Protein AF-A0A7S1D5M3-F1 (afdb_monomer_lite)

Radius of gyration: 17.92 Å; chains: 1; bounding box: 43×36×48 Å

Sequence (209 aa):
IEADASVILNVWMYVVHQLYEVTRACQRDDGSGASVAEMNAALDIAAALWIGTGQIEGDNDSGNLLYNLAEVAGERFDQDRGETETNTLFVDALNALKLGINLETCSNDVNGYIEFRTIVRTMIGHMTIPLIQILIHYLTLIPTTEISNYIELYALSVAPRVEACNPTAYGEMLTLFVRSNFDASKLPQAIGLLQSVYTCLEVKCSDIG

Organism: Cyclophora tenuis (NCBI:txid216820)

Structure (mmCIF, N/CA/C/O backbone):
data_AF-A0A7S1D5M3-F1
#
_entry.id   AF-A0A7S1D5M3-F1
#
loop_
_atom_site.group_PDB
_atom_site.id
_atom_site.type_symbol
_atom_site.label_atom_id
_atom_site.label_alt_id
_atom_site.label_comp_id
_atom_site.label_asym_id
_atom_site.label_entity_id
_atom_site.label_seq_id
_atom_site.pdbx_PDB_ins_code
_atom_site.Cartn_x
_atom_site.Cartn_y
_atom_site.Cartn_z
_atom_site.occupancy
_atom_site.B_iso_or_equiv
_atom_site.auth_seq_id
_atom_site.auth_comp_id
_atom_site.auth_asym_id
_atom_site.auth_atom_id
_atom_site.pdbx_PDB_model_num
ATOM 1 N N . ILE A 1 1 ? -5.632 -12.408 13.773 1.00 82.50 1 ILE A N 1
ATOM 2 C CA . ILE A 1 1 ? -4.682 -11.396 14.302 1.00 82.50 1 ILE A CA 1
ATOM 3 C C . ILE A 1 1 ? -3.206 -11.724 14.078 1.00 82.50 1 ILE A C 1
ATOM 5 O O . ILE A 1 1 ? -2.545 -10.902 13.467 1.00 82.50 1 ILE A O 1
ATOM 9 N N . GLU A 1 2 ? -2.646 -12.860 14.524 1.00 88.00 2 GLU A N 1
ATOM 10 C CA . GLU A 1 2 ? -1.208 -13.150 14.301 1.00 88.00 2 GLU A CA 1
ATOM 11 C C . GLU A 1 2 ? -0.867 -13.341 12.812 1.00 88.00 2 GLU A C 1
ATOM 13 O O . GLU A 1 2 ? 0.137 -12.819 12.318 1.00 88.00 2 GLU A O 1
ATOM 18 N N . ALA A 1 3 ? -1.734 -14.054 12.085 1.00 88.94 3 ALA A N 1
ATOM 19 C CA . ALA A 1 3 ? -1.626 -14.215 10.637 1.00 88.94 3 ALA A CA 1
ATOM 20 C C . ALA A 1 3 ? -1.756 -12.861 9.916 1.00 88.94 3 ALA A C 1
ATOM 22 O O . ALA A 1 3 ? -0.875 -12.496 9.142 1.00 88.94 3 ALA A O 1
ATOM 23 N N . ASP A 1 4 ? -2.779 -12.071 10.252 1.00 89.19 4 ASP A N 1
ATOM 24 C CA . ASP A 1 4 ? -3.006 -10.721 9.722 1.00 89.19 4 ASP A CA 1
ATOM 25 C C . ASP A 1 4 ? -1.796 -9.818 9.968 1.00 89.19 4 ASP A C 1
ATOM 27 O O . ASP A 1 4 ? -1.312 -9.166 9.051 1.00 89.19 4 ASP A O 1
ATOM 31 N N . ALA A 1 5 ? -1.253 -9.824 11.190 1.00 93.62 5 ALA A N 1
ATOM 32 C CA . ALA A 1 5 ? -0.071 -9.051 11.544 1.00 93.62 5 ALA A CA 1
ATOM 33 C C . ALA A 1 5 ? 1.133 -9.451 10.691 1.00 93.62 5 ALA A C 1
ATOM 35 O O . ALA A 1 5 ? 1.887 -8.590 10.242 1.00 93.62 5 ALA A O 1
ATOM 36 N N . SER A 1 6 ? 1.294 -10.745 10.411 1.00 94.75 6 SER A N 1
ATOM 37 C CA . SER A 1 6 ? 2.351 -11.220 9.521 1.00 94.75 6 SER A CA 1
ATOM 38 C C . SER A 1 6 ? 2.176 -10.689 8.099 1.00 94.75 6 SER A C 1
ATOM 40 O O . SER A 1 6 ? 3.153 -10.258 7.488 1.00 94.75 6 SER A O 1
ATOM 42 N N . VAL A 1 7 ? 0.944 -10.648 7.591 1.00 95.38 7 VAL A N 1
ATOM 43 C CA . VAL A 1 7 ? 0.636 -10.105 6.263 1.00 95.38 7 VAL A CA 1
ATOM 44 C C . VAL A 1 7 ? 0.862 -8.589 6.220 1.00 95.38 7 VAL A C 1
ATOM 46 O O . VAL A 1 7 ? 1.643 -8.108 5.400 1.00 95.38 7 VAL A O 1
ATOM 49 N N . ILE A 1 8 ? 0.255 -7.820 7.123 1.00 95.31 8 ILE A N 1
ATOM 50 C CA . ILE A 1 8 ? 0.258 -6.353 7.021 1.00 95.31 8 ILE A CA 1
ATOM 51 C C . ILE A 1 8 ? 1.539 -5.697 7.539 1.00 95.31 8 ILE A C 1
ATOM 53 O O . ILE A 1 8 ? 1.874 -4.602 7.099 1.00 95.31 8 ILE A O 1
ATOM 57 N N . LEU A 1 9 ? 2.258 -6.332 8.472 1.00 94.94 9 LEU A N 1
ATOM 58 C CA . LEU A 1 9 ? 3.520 -5.792 8.978 1.00 94.94 9 LEU A CA 1
ATOM 59 C C . LEU A 1 9 ? 4.709 -6.382 8.227 1.00 94.94 9 LEU A C 1
ATOM 61 O O . LEU A 1 9 ? 5.614 -5.637 7.901 1.00 94.94 9 LEU A O 1
ATOM 65 N N . ASN A 1 10 ? 4.735 -7.674 7.887 1.00 95.62 10 ASN A N 1
ATOM 66 C CA . ASN A 1 10 ? 5.921 -8.252 7.237 1.00 95.62 10 ASN A CA 1
ATOM 67 C C . ASN A 1 10 ? 5.778 -8.338 5.717 1.00 95.62 10 ASN A C 1
ATOM 69 O O . ASN A 1 10 ? 6.637 -7.826 4.999 1.00 95.62 10 ASN A O 1
ATOM 73 N N . VAL A 1 11 ? 4.706 -8.963 5.215 1.00 97.50 11 VAL A N 1
ATOM 74 C CA . VAL A 1 11 ? 4.530 -9.174 3.766 1.00 97.50 11 VAL A CA 1
ATOM 75 C C . VAL A 1 11 ? 4.366 -7.839 3.044 1.00 97.50 11 VAL A C 1
ATOM 77 O O . VAL A 1 11 ? 5.080 -7.596 2.075 1.00 97.50 11 VAL A O 1
ATOM 80 N N . TRP A 1 12 ? 3.524 -6.938 3.556 1.00 97.56 12 TRP A N 1
ATOM 81 C CA . TRP A 1 12 ? 3.347 -5.592 3.001 1.00 97.56 12 TRP A CA 1
ATOM 82 C C . TRP A 1 12 ? 4.677 -4.836 2.901 1.00 97.56 12 TRP A C 1
ATOM 84 O O . TRP A 1 12 ? 5.044 -4.365 1.824 1.00 97.56 12 TRP A O 1
ATOM 94 N N . MET A 1 13 ? 5.453 -4.786 3.994 1.00 96.38 13 MET A N 1
ATOM 95 C CA . MET A 1 13 ? 6.757 -4.114 4.003 1.00 96.38 13 MET A CA 1
ATOM 96 C C . MET A 1 13 ? 7.743 -4.757 3.023 1.00 96.38 13 MET A C 1
ATOM 98 O O . MET A 1 13 ? 8.526 -4.053 2.383 1.00 96.38 13 MET A O 1
ATOM 102 N N . TYR A 1 14 ? 7.707 -6.083 2.882 1.00 98.00 14 TYR A N 1
ATOM 103 C CA . TYR A 1 14 ? 8.597 -6.789 1.970 1.00 98.00 14 TYR A CA 1
ATOM 104 C C . TYR A 1 14 ? 8.216 -6.570 0.500 1.00 98.00 14 TYR A C 1
ATOM 106 O O . TYR A 1 14 ? 9.109 -6.365 -0.318 1.00 98.00 14 TYR A O 1
ATOM 114 N N . VAL A 1 15 ? 6.923 -6.489 0.167 1.00 98.38 15 VAL A N 1
ATOM 115 C CA . VAL A 1 15 ? 6.467 -6.064 -1.169 1.00 98.38 15 VAL A CA 1
ATOM 116 C C . VAL A 1 15 ? 6.984 -4.663 -1.483 1.00 98.38 15 VAL A C 1
ATOM 118 O O . VAL A 1 15 ? 7.609 -4.465 -2.521 1.00 98.38 15 VAL A O 1
ATOM 121 N N . VAL A 1 16 ? 6.825 -3.705 -0.563 1.00 97.75 16 VAL A N 1
ATOM 122 C CA . VAL A 1 16 ? 7.353 -2.342 -0.742 1.00 97.75 16 VAL A CA 1
ATOM 123 C C . VAL A 1 16 ? 8.868 -2.346 -0.958 1.00 97.75 16 VAL A C 1
ATOM 125 O O . VAL A 1 16 ? 9.369 -1.651 -1.842 1.00 97.75 16 VAL A O 1
ATOM 128 N N . HIS A 1 17 ? 9.610 -3.147 -0.192 1.00 98.06 17 HIS A N 1
ATOM 129 C CA . HIS A 1 17 ? 11.050 -3.304 -0.381 1.00 98.06 17 HIS A CA 1
ATOM 130 C C . HIS A 1 17 ? 11.402 -3.798 -1.793 1.00 98.06 17 HIS A C 1
ATOM 132 O O . HIS A 1 17 ? 12.281 -3.209 -2.427 1.00 98.06 17 HIS A O 1
ATOM 138 N N . GLN A 1 18 ? 10.700 -4.816 -2.302 1.00 98.62 18 GLN A N 1
ATOM 139 C CA . GLN A 1 18 ? 10.914 -5.340 -3.654 1.00 98.62 18 GLN A CA 1
ATOM 140 C C . GLN A 1 18 ? 10.567 -4.311 -4.734 1.00 98.62 18 GLN A C 1
ATOM 142 O O . GLN A 1 18 ? 11.354 -4.107 -5.655 1.00 98.62 18 GLN A O 1
ATOM 147 N N . LEU A 1 19 ? 9.467 -3.567 -4.587 1.00 98.38 19 LEU A N 1
ATOM 148 C CA . LEU A 1 19 ? 9.137 -2.472 -5.508 1.00 98.38 19 LEU A CA 1
ATOM 149 C C . LEU A 1 19 ? 10.249 -1.405 -5.541 1.00 98.38 19 LEU A C 1
ATOM 151 O O . LEU A 1 19 ? 10.608 -0.904 -6.607 1.00 98.38 19 LEU A O 1
ATOM 155 N N . TYR A 1 20 ? 10.876 -1.098 -4.401 1.00 98.06 20 TYR A N 1
ATOM 156 C CA . TYR A 1 20 ? 12.049 -0.221 -4.381 1.00 98.06 20 TYR A CA 1
ATOM 157 C C . TYR A 1 20 ? 13.304 -0.855 -4.998 1.00 98.06 20 TYR A C 1
ATOM 159 O O . TYR A 1 20 ? 14.110 -0.125 -5.576 1.00 98.06 20 TYR A O 1
ATOM 167 N N . GLU A 1 21 ? 13.510 -2.173 -4.903 1.00 98.19 21 GLU A N 1
ATOM 168 C CA . GLU A 1 21 ? 14.581 -2.859 -5.649 1.00 98.19 21 GLU A CA 1
ATOM 169 C C . GLU A 1 21 ? 14.405 -2.691 -7.165 1.00 98.19 21 GLU A C 1
ATOM 171 O O . GLU A 1 21 ? 15.384 -2.361 -7.833 1.00 98.19 21 GLU A O 1
ATOM 176 N N . VAL A 1 22 ? 13.174 -2.757 -7.694 1.00 97.75 22 VAL A N 1
ATOM 177 C CA . VAL A 1 22 ? 12.899 -2.462 -9.116 1.00 97.75 22 VAL A CA 1
ATOM 178 C C . VAL A 1 22 ? 13.401 -1.060 -9.483 1.00 97.75 22 VAL A C 1
ATOM 180 O O . VAL A 1 22 ? 14.153 -0.891 -10.443 1.00 97.75 22 VAL A O 1
ATOM 183 N N . THR A 1 23 ? 13.061 -0.040 -8.688 1.00 96.62 23 THR A N 1
ATOM 184 C CA . THR A 1 23 ? 13.511 1.339 -8.964 1.00 96.62 23 THR A CA 1
ATOM 185 C C . THR A 1 23 ? 15.027 1.503 -8.846 1.00 96.62 23 THR A C 1
ATOM 187 O O . THR A 1 23 ? 15.631 2.221 -9.638 1.00 96.62 23 THR A O 1
ATOM 190 N N . ARG A 1 24 ? 15.672 0.826 -7.887 1.00 95.88 24 ARG A N 1
ATOM 191 C CA . ARG A 1 24 ? 17.129 0.894 -7.698 1.00 95.88 24 ARG A CA 1
ATOM 192 C C . ARG A 1 24 ? 17.879 0.215 -8.833 1.00 95.88 24 ARG A C 1
ATOM 194 O O . ARG A 1 24 ? 18.896 0.747 -9.269 1.00 95.88 24 ARG A O 1
ATOM 201 N N . ALA A 1 25 ? 17.381 -0.919 -9.315 1.00 96.12 25 ALA A N 1
ATOM 202 C CA . ALA A 1 25 ? 17.928 -1.585 -10.487 1.00 96.12 25 ALA A CA 1
ATOM 203 C C . ALA A 1 25 ? 17.771 -0.699 -11.734 1.00 96.12 25 ALA A C 1
ATOM 205 O O . ALA A 1 25 ? 18.759 -0.454 -12.418 1.00 96.12 25 ALA A O 1
ATOM 206 N N . CYS A 1 26 ? 16.591 -0.103 -11.942 1.00 95.38 26 CYS A N 1
ATOM 207 C CA . CYS A 1 26 ? 16.351 0.866 -13.017 1.00 95.38 26 CYS A CA 1
ATOM 208 C C . CYS A 1 26 ? 17.319 2.062 -12.966 1.00 95.38 26 CYS A C 1
ATOM 210 O O . CYS A 1 26 ? 17.876 2.458 -13.981 1.00 95.38 26 CYS A O 1
ATOM 212 N N . GLN A 1 27 ? 17.583 2.620 -11.778 1.00 94.19 27 GLN A N 1
ATOM 213 C CA . GLN A 1 27 ? 18.499 3.757 -11.617 1.00 94.19 27 GLN A CA 1
ATOM 214 C C . GLN A 1 27 ? 19.945 3.440 -12.025 1.00 94.19 27 GLN A C 1
ATOM 216 O O . GLN A 1 27 ? 20.690 4.335 -12.425 1.00 94.19 27 GLN A O 1
ATOM 221 N N . ARG A 1 28 ? 20.365 2.187 -11.836 1.00 93.06 28 ARG A N 1
ATOM 222 C CA . ARG A 1 28 ? 21.724 1.717 -12.127 1.00 93.06 28 ARG A CA 1
ATOM 223 C C . ARG A 1 28 ? 21.842 1.079 -13.506 1.00 93.06 28 ARG A C 1
ATOM 225 O O . ARG A 1 28 ? 22.921 0.598 -13.832 1.00 93.06 28 ARG A O 1
ATOM 232 N N . ASP A 1 29 ? 20.752 1.005 -14.261 1.00 89.56 29 ASP A N 1
ATOM 233 C CA . ASP A 1 29 ? 20.754 0.373 -15.569 1.00 89.56 29 ASP A CA 1
ATOM 234 C C . ASP A 1 29 ? 21.641 1.150 -16.542 1.00 89.56 29 ASP A C 1
ATOM 236 O O . ASP A 1 29 ? 21.472 2.347 -16.765 1.00 89.56 29 ASP A O 1
ATOM 240 N N . ASP A 1 30 ? 22.628 0.450 -17.086 1.00 82.88 30 ASP A N 1
ATOM 241 C CA . ASP A 1 30 ? 23.611 0.964 -18.035 1.00 82.88 30 ASP A CA 1
ATOM 242 C C . ASP A 1 30 ? 23.400 0.388 -19.446 1.00 82.88 30 ASP A C 1
ATOM 244 O O . ASP A 1 30 ? 24.232 0.594 -20.332 1.00 82.88 30 ASP A O 1
ATOM 248 N N . GLY A 1 31 ? 22.298 -0.345 -19.660 1.00 79.12 31 GLY A N 1
ATOM 249 C CA . GLY A 1 31 ? 21.992 -1.023 -20.919 1.00 79.12 31 GLY A CA 1
ATOM 250 C C . GLY A 1 31 ? 22.735 -2.350 -21.112 1.00 79.12 31 GLY A C 1
ATOM 251 O O . GLY A 1 31 ? 22.650 -2.949 -22.182 1.00 79.12 31 GLY A O 1
ATOM 252 N N . SER A 1 32 ? 23.458 -2.852 -20.100 1.00 76.69 32 SER A N 1
ATOM 253 C CA . SER A 1 32 ? 24.117 -4.169 -20.148 1.00 76.69 32 SER A CA 1
ATOM 254 C C . SER A 1 32 ? 23.157 -5.357 -19.991 1.00 76.69 32 SER A C 1
ATOM 256 O O . SER A 1 32 ? 23.562 -6.506 -20.178 1.00 76.69 32 SER A O 1
ATOM 258 N N . GLY A 1 33 ? 21.897 -5.102 -19.621 1.00 77.38 33 GLY A N 1
ATOM 259 C CA . GLY A 1 33 ? 20.862 -6.116 -19.398 1.00 77.38 33 GLY A CA 1
ATOM 260 C C . GLY A 1 33 ? 20.901 -6.795 -18.021 1.00 77.38 33 GLY A C 1
ATOM 261 O O . GLY A 1 33 ? 19.953 -7.496 -17.668 1.00 77.38 33 GLY A O 1
ATOM 262 N N . ALA A 1 34 ? 21.936 -6.576 -17.199 1.00 75.88 34 ALA A N 1
ATOM 263 C CA . ALA A 1 34 ? 21.995 -7.128 -15.839 1.00 75.88 34 ALA A CA 1
ATOM 264 C C . ALA A 1 34 ? 20.878 -6.562 -14.941 1.00 75.88 34 ALA A C 1
ATOM 266 O O . ALA A 1 34 ? 20.178 -7.317 -14.263 1.00 75.88 34 ALA A O 1
ATOM 267 N N . SER A 1 35 ? 20.641 -5.250 -15.014 1.00 90.44 35 SER A N 1
ATOM 268 C CA . SER A 1 35 ? 19.571 -4.581 -14.268 1.00 90.44 35 SER A CA 1
ATOM 269 C C . SER A 1 35 ? 18.174 -5.040 -14.692 1.00 90.44 35 SER A C 1
ATOM 271 O O . SER A 1 35 ? 17.269 -5.073 -13.864 1.00 90.44 35 SER A O 1
ATOM 273 N N . VAL A 1 36 ? 17.985 -5.469 -15.946 1.00 93.12 36 VAL A N 1
ATOM 274 C CA . VAL A 1 36 ? 16.705 -6.019 -16.433 1.00 93.12 36 VAL A CA 1
ATOM 275 C C . VAL A 1 36 ? 16.344 -7.313 -15.703 1.00 93.12 36 VAL A C 1
ATOM 277 O O . VAL A 1 36 ? 15.189 -7.503 -15.317 1.00 93.12 36 VAL A O 1
ATOM 280 N N . ALA A 1 37 ? 17.315 -8.198 -15.471 1.00 94.31 37 ALA A N 1
ATOM 281 C CA . ALA A 1 37 ? 17.083 -9.424 -14.710 1.00 94.31 37 ALA A CA 1
ATOM 282 C C . ALA A 1 37 ? 16.762 -9.126 -13.233 1.00 94.31 37 ALA A C 1
ATOM 284 O O . ALA A 1 37 ? 15.840 -9.728 -12.683 1.00 94.31 37 ALA A O 1
ATOM 285 N N . GLU A 1 38 ? 17.468 -8.171 -12.614 1.00 95.88 38 GLU A N 1
ATOM 286 C CA . GLU A 1 38 ? 17.194 -7.718 -11.239 1.00 95.88 38 GLU A CA 1
ATOM 287 C C . GLU A 1 38 ? 15.784 -7.120 -11.104 1.00 95.88 38 GLU A C 1
ATOM 289 O O . GLU A 1 38 ? 15.046 -7.486 -10.188 1.00 95.88 38 GLU A O 1
ATOM 294 N N . MET A 1 39 ? 15.384 -6.250 -12.041 1.00 97.06 39 MET A N 1
ATOM 295 C CA . MET A 1 39 ? 14.050 -5.644 -12.068 1.00 97.06 39 MET A CA 1
ATOM 296 C C . MET A 1 39 ? 12.947 -6.696 -12.198 1.00 97.06 39 MET A C 1
ATOM 298 O O . MET A 1 39 ? 11.995 -6.664 -11.422 1.00 97.06 39 MET A O 1
ATOM 302 N N . ASN A 1 40 ? 13.079 -7.642 -13.136 1.00 97.19 40 ASN A N 1
ATOM 303 C CA . ASN A 1 40 ? 12.090 -8.710 -13.310 1.00 97.19 40 ASN A CA 1
ATOM 304 C C . ASN A 1 40 ? 11.981 -9.590 -12.061 1.00 97.19 40 ASN A C 1
ATOM 306 O O . ASN A 1 40 ? 10.875 -9.854 -11.602 1.00 97.19 40 ASN A O 1
ATOM 310 N N . ALA A 1 41 ? 13.110 -9.991 -11.469 1.00 97.88 41 ALA A N 1
ATOM 311 C CA . ALA A 1 41 ? 13.103 -10.816 -10.265 1.00 97.88 41 ALA A CA 1
ATOM 312 C C . ALA A 1 41 ? 12.406 -10.113 -9.089 1.00 97.88 41 ALA A C 1
ATOM 314 O O . ALA A 1 41 ? 11.564 -10.714 -8.424 1.00 97.88 41 ALA A O 1
ATOM 315 N N . ALA A 1 42 ? 12.718 -8.838 -8.845 1.00 98.44 42 ALA A N 1
ATOM 316 C CA . ALA A 1 42 ? 12.078 -8.068 -7.783 1.00 98.44 42 ALA A CA 1
ATOM 317 C C . ALA A 1 42 ? 10.573 -7.865 -8.043 1.00 98.44 42 ALA A C 1
ATOM 319 O O . ALA A 1 42 ? 9.761 -8.018 -7.127 1.00 98.44 42 ALA A O 1
ATOM 320 N N . LEU A 1 43 ? 10.186 -7.579 -9.291 1.00 98.38 43 LEU A N 1
ATOM 321 C CA . LEU A 1 43 ? 8.786 -7.408 -9.683 1.00 98.38 43 LEU A CA 1
ATOM 322 C C . LEU A 1 43 ? 7.981 -8.707 -9.521 1.00 98.38 43 LEU A C 1
ATOM 324 O O . LEU A 1 43 ? 6.876 -8.676 -8.980 1.00 98.38 43 LEU A O 1
ATOM 328 N N . ASP A 1 44 ? 8.549 -9.847 -9.918 1.00 98.31 44 ASP A N 1
ATOM 329 C CA . ASP A 1 44 ? 7.921 -11.163 -9.771 1.00 98.31 44 ASP A CA 1
ATOM 330 C C . ASP A 1 44 ? 7.735 -11.538 -8.293 1.00 98.31 44 ASP A C 1
ATOM 332 O O . ASP A 1 44 ? 6.679 -12.048 -7.912 1.00 98.31 44 ASP A O 1
ATOM 336 N N . ILE A 1 45 ? 8.718 -11.243 -7.430 1.00 98.38 45 ILE A N 1
ATOM 337 C CA . ILE A 1 45 ? 8.586 -11.459 -5.980 1.00 98.38 45 ILE A CA 1
ATOM 338 C C . ILE A 1 45 ? 7.475 -10.566 -5.410 1.00 98.38 45 ILE A C 1
ATOM 340 O O . ILE A 1 45 ? 6.647 -11.050 -4.636 1.00 98.38 45 ILE A O 1
ATOM 344 N N . ALA A 1 46 ? 7.422 -9.287 -5.797 1.00 98.38 46 ALA A N 1
ATOM 345 C CA . ALA A 1 46 ? 6.365 -8.373 -5.365 1.00 98.38 46 ALA A CA 1
ATOM 346 C C . ALA A 1 46 ? 4.971 -8.879 -5.779 1.00 98.38 46 ALA A C 1
ATOM 348 O O . ALA A 1 46 ? 4.065 -8.920 -4.946 1.00 98.38 46 ALA A O 1
ATOM 349 N N . ALA A 1 47 ? 4.814 -9.331 -7.027 1.00 98.06 47 ALA A N 1
ATOM 350 C CA . ALA A 1 47 ? 3.565 -9.897 -7.530 1.00 98.06 47 ALA A CA 1
ATOM 351 C C . ALA A 1 47 ? 3.164 -11.179 -6.782 1.00 98.06 47 ALA A C 1
ATOM 353 O O . ALA A 1 47 ? 2.018 -11.315 -6.352 1.00 98.06 47 ALA A O 1
ATOM 354 N N . ALA A 1 48 ? 4.109 -12.099 -6.565 1.00 97.50 48 ALA A N 1
ATOM 355 C CA . ALA A 1 48 ? 3.854 -13.356 -5.864 1.00 97.50 48 ALA A CA 1
ATOM 356 C C . ALA A 1 48 ? 3.398 -13.141 -4.411 1.00 97.50 48 ALA A C 1
ATOM 358 O O . ALA A 1 48 ? 2.518 -13.851 -3.927 1.00 97.50 48 ALA A O 1
ATOM 359 N N . LEU A 1 49 ? 3.980 -12.158 -3.719 1.00 97.69 49 LEU A N 1
ATOM 360 C CA . LEU A 1 49 ? 3.621 -11.801 -2.344 1.00 97.69 49 LEU A CA 1
ATOM 361 C C . LEU A 1 49 ? 2.321 -11.001 -2.247 1.00 97.69 49 LEU A C 1
ATOM 363 O O . LEU A 1 49 ? 1.649 -11.069 -1.220 1.00 97.69 49 LEU A O 1
ATOM 367 N N . TRP A 1 50 ? 1.971 -10.236 -3.282 1.00 97.44 50 TRP A N 1
ATOM 368 C CA . TRP A 1 50 ? 0.681 -9.561 -3.337 1.00 97.44 50 TRP A CA 1
ATOM 369 C C . TRP A 1 50 ? -0.451 -10.573 -3.526 1.00 97.44 50 TRP A C 1
ATOM 371 O O . TRP A 1 50 ? -1.335 -10.669 -2.679 1.00 97.44 50 TRP A O 1
ATOM 381 N N . ILE A 1 51 ? -0.376 -11.373 -4.594 1.00 95.94 51 ILE A N 1
ATOM 382 C CA . ILE A 1 51 ? -1.430 -12.316 -4.995 1.00 95.94 51 ILE A CA 1
ATOM 383 C C . ILE A 1 51 ? -1.515 -13.486 -4.008 1.00 95.94 51 ILE A C 1
ATOM 385 O O . ILE A 1 51 ? -2.577 -13.805 -3.481 1.00 95.94 51 ILE A O 1
ATOM 389 N N . GLY A 1 52 ? -0.378 -14.116 -3.713 1.00 93.94 52 GLY A N 1
ATOM 390 C CA . GLY A 1 52 ? -0.318 -15.284 -2.845 1.00 93.94 52 GLY A CA 1
ATOM 391 C C . GLY A 1 52 ? -0.857 -16.572 -3.461 1.00 93.94 52 GLY A C 1
ATOM 392 O O . GLY A 1 52 ? -1.260 -16.652 -4.618 1.00 93.94 52 GLY A O 1
ATOM 393 N N . THR A 1 53 ? -0.796 -17.644 -2.670 1.00 91.75 53 THR A N 1
ATOM 394 C CA . THR A 1 53 ? -1.241 -18.977 -3.097 1.00 91.75 53 THR A CA 1
ATOM 395 C C . THR A 1 53 ? -2.723 -19.178 -2.801 1.00 91.75 53 THR A C 1
ATOM 397 O O . THR A 1 53 ? -3.188 -18.846 -1.710 1.00 91.75 53 THR A O 1
ATOM 400 N N . GLY A 1 54 ? -3.434 -19.792 -3.751 1.00 91.44 54 GLY A N 1
ATOM 401 C CA . GLY A 1 54 ? -4.847 -20.152 -3.600 1.00 91.44 54 GLY A CA 1
ATOM 402 C C . GLY A 1 54 ? -5.820 -18.993 -3.808 1.00 91.44 54 GLY A C 1
ATOM 403 O O . GLY A 1 54 ? -7.001 -19.169 -3.540 1.00 91.44 54 GLY A O 1
ATOM 404 N N . GLN A 1 55 ? -5.336 -17.837 -4.272 1.00 94.38 55 GLN A N 1
ATOM 405 C CA . GLN A 1 55 ? -6.189 -16.710 -4.631 1.00 94.38 55 GLN A CA 1
ATOM 406 C C . GLN A 1 55 ? -7.056 -17.054 -5.846 1.00 94.38 55 GLN A C 1
ATOM 408 O O . GLN A 1 55 ? -6.557 -17.603 -6.833 1.00 94.38 55 GLN A O 1
ATOM 413 N N . ILE A 1 56 ? -8.335 -16.692 -5.773 1.00 94.06 56 ILE A N 1
ATOM 414 C CA . ILE A 1 56 ? -9.254 -16.647 -6.913 1.00 94.06 56 ILE A CA 1
ATOM 415 C C . ILE A 1 56 ? -9.555 -15.170 -7.191 1.00 94.06 56 ILE A C 1
ATOM 417 O O . ILE A 1 56 ? -9.725 -14.388 -6.260 1.00 94.06 56 ILE A O 1
ATOM 421 N N . GLU A 1 57 ? -9.542 -14.773 -8.461 1.00 92.50 57 GLU A N 1
ATOM 422 C CA . GLU A 1 57 ? -9.788 -13.385 -8.873 1.00 92.50 57 GLU A CA 1
ATOM 423 C C . GLU A 1 57 ? -11.163 -12.907 -8.387 1.00 92.50 57 GLU A C 1
ATOM 425 O O . GLU A 1 57 ? -12.167 -13.579 -8.632 1.00 92.50 57 GLU A O 1
ATOM 430 N N . GLY A 1 58 ? -11.185 -11.768 -7.688 1.00 90.38 58 GLY A N 1
ATOM 431 C CA . GLY A 1 58 ? -12.405 -11.176 -7.131 1.00 90.38 58 GLY A CA 1
ATOM 432 C C . GLY A 1 58 ? -13.073 -11.951 -5.990 1.00 90.38 58 GLY A C 1
ATOM 433 O O . GLY A 1 58 ? -14.240 -11.722 -5.687 1.00 90.38 58 GLY A O 1
ATOM 434 N N . ASP A 1 59 ? -12.373 -12.916 -5.390 1.00 92.38 59 ASP A N 1
ATOM 435 C CA . ASP A 1 59 ? -12.896 -13.716 -4.283 1.00 92.38 59 ASP A CA 1
ATOM 436 C C . ASP A 1 59 ? -12.274 -13.273 -2.948 1.00 92.38 59 ASP A C 1
ATOM 438 O O . ASP A 1 59 ? -11.050 -13.296 -2.761 1.00 92.38 59 ASP A O 1
ATOM 442 N N . ASN A 1 60 ? -13.134 -12.886 -2.007 1.00 91.12 60 ASN A N 1
ATOM 443 C CA . ASN A 1 60 ? -12.781 -12.454 -0.652 1.00 91.12 60 ASN A CA 1
ATOM 444 C C . ASN A 1 60 ? -12.681 -13.612 0.361 1.00 91.12 60 ASN A C 1
ATOM 446 O O . ASN A 1 60 ? -12.180 -13.403 1.466 1.00 91.12 60 ASN A O 1
ATOM 450 N N . ASP A 1 61 ? -13.068 -14.833 -0.013 1.00 92.44 61 ASP A N 1
ATOM 451 C CA . ASP A 1 61 ? -12.992 -16.029 0.838 1.00 92.44 61 ASP A CA 1
ATOM 452 C C . ASP A 1 61 ? -11.739 -16.888 0.560 1.00 92.44 61 ASP A C 1
ATOM 454 O O . ASP A 1 61 ? -11.360 -17.749 1.362 1.00 92.44 61 ASP A O 1
ATOM 458 N N . SER A 1 62 ? -11.079 -16.659 -0.576 1.00 92.00 62 SER A N 1
ATOM 459 C CA . SER A 1 62 ? -9.948 -17.439 -1.078 1.00 92.00 62 SER A CA 1
ATOM 460 C C . SER A 1 62 ? -8.668 -16.616 -1.126 1.00 92.00 62 SER A C 1
ATOM 462 O O . SER A 1 62 ? -8.666 -15.441 -1.478 1.00 92.00 62 SER A O 1
ATOM 464 N N . GLY A 1 63 ? -7.543 -17.275 -0.846 1.00 92.38 63 GLY A N 1
ATOM 465 C CA . GLY A 1 63 ? -6.233 -16.633 -0.746 1.00 92.38 63 GLY A CA 1
ATOM 466 C C . GLY A 1 63 ? -5.858 -16.288 0.693 1.00 92.38 63 GLY A C 1
ATOM 467 O O . GLY A 1 63 ? -6.626 -16.488 1.626 1.00 92.38 63 GLY A O 1
ATOM 468 N N . ASN A 1 64 ? -4.607 -15.868 0.894 1.00 90.56 64 ASN A N 1
ATOM 469 C CA . ASN A 1 64 ? -4.048 -15.675 2.242 1.00 90.56 64 ASN A CA 1
ATOM 470 C C . ASN A 1 64 ? -3.154 -14.432 2.377 1.00 90.56 64 ASN A C 1
ATOM 472 O O . ASN A 1 64 ? -2.638 -14.178 3.464 1.00 90.56 64 ASN A O 1
ATOM 476 N N . LEU A 1 65 ? -2.890 -13.713 1.280 1.00 95.56 65 LEU A N 1
ATOM 477 C CA . LEU A 1 65 ? -1.975 -12.568 1.262 1.00 95.56 65 LEU A CA 1
ATOM 478 C C . LEU A 1 65 ? -2.734 -11.262 0.972 1.00 95.56 65 LEU A C 1
ATOM 480 O O . LEU A 1 65 ? -3.922 -11.143 1.261 1.00 95.56 65 LEU A O 1
ATOM 484 N N . LEU A 1 66 ? -2.026 -10.252 0.466 1.00 97.25 66 LEU A N 1
ATOM 485 C CA . LEU A 1 66 ? -2.513 -8.876 0.377 1.00 97.25 66 LEU A CA 1
ATOM 486 C C . LEU A 1 66 ? -3.663 -8.701 -0.620 1.00 97.25 66 LEU A C 1
ATOM 488 O O . LEU A 1 66 ? -4.497 -7.829 -0.407 1.00 97.25 66 LEU A O 1
ATOM 492 N N . TYR A 1 67 ? -3.735 -9.537 -1.657 1.00 97.38 67 TYR A N 1
ATOM 493 C CA . TYR A 1 67 ? -4.845 -9.522 -2.602 1.00 97.38 67 TYR A CA 1
ATOM 494 C C . TYR A 1 67 ? -6.164 -9.851 -1.897 1.00 97.38 67 TYR A C 1
ATOM 496 O O . TYR A 1 67 ? -7.088 -9.046 -1.945 1.00 97.38 67 TYR A O 1
ATOM 504 N N . ASN A 1 68 ? -6.243 -10.982 -1.184 1.00 96.50 68 ASN A N 1
ATOM 505 C CA . ASN A 1 68 ? -7.433 -11.338 -0.404 1.00 96.50 68 ASN A CA 1
ATOM 506 C C . ASN A 1 68 ? -7.754 -10.271 0.656 1.00 96.50 68 ASN A C 1
ATOM 508 O O . ASN A 1 68 ? -8.910 -9.907 0.836 1.00 96.50 68 ASN A O 1
ATOM 512 N N . LEU A 1 69 ? -6.731 -9.709 1.312 1.00 96.44 69 LEU A N 1
ATOM 513 C CA . LEU A 1 69 ? -6.923 -8.604 2.253 1.00 96.44 69 LEU A CA 1
ATOM 514 C C . LEU A 1 69 ? -7.609 -7.398 1.594 1.00 96.44 69 LEU A C 1
ATOM 516 O O . LEU A 1 69 ? -8.460 -6.770 2.220 1.00 96.44 69 LEU A O 1
ATOM 520 N N . ALA A 1 70 ? -7.234 -7.068 0.356 1.00 97.25 70 ALA A N 1
ATOM 521 C CA . ALA A 1 70 ? -7.866 -6.001 -0.406 1.00 97.25 70 ALA A CA 1
ATOM 522 C C . ALA A 1 70 ? -9.310 -6.347 -0.791 1.00 97.25 70 ALA A C 1
ATOM 524 O O . ALA A 1 70 ? -10.169 -5.492 -0.611 1.00 97.25 70 ALA A O 1
ATOM 525 N N . GLU A 1 71 ? -9.598 -7.592 -1.187 1.00 97.12 71 GLU A N 1
ATOM 526 C CA . GLU A 1 71 ? -10.970 -8.068 -1.441 1.00 97.12 71 GLU A CA 1
ATOM 527 C C . GLU A 1 71 ? -11.860 -7.943 -0.193 1.00 97.12 71 GLU A C 1
ATOM 529 O O . GLU A 1 71 ? -12.923 -7.324 -0.235 1.00 97.12 71 GLU A O 1
ATOM 534 N N . VAL A 1 72 ? -11.375 -8.413 0.961 1.00 96.06 72 VAL A N 1
ATOM 535 C CA . VAL A 1 72 ? -12.068 -8.277 2.255 1.00 96.06 72 VAL A CA 1
ATOM 536 C C . VAL A 1 72 ? -12.260 -6.808 2.644 1.00 96.06 72 VAL A C 1
ATOM 538 O O . VAL A 1 72 ? -13.277 -6.443 3.238 1.00 96.06 72 VAL A O 1
ATOM 541 N N . ALA A 1 73 ? -11.280 -5.947 2.362 1.00 96.88 73 ALA A N 1
ATOM 542 C CA . ALA A 1 73 ? -11.400 -4.519 2.625 1.00 96.88 73 ALA A CA 1
ATOM 543 C C . ALA A 1 73 ? -12.460 -3.871 1.726 1.00 96.88 73 ALA A C 1
ATOM 545 O O . ALA A 1 73 ? -13.283 -3.110 2.229 1.00 96.88 73 ALA A O 1
ATOM 546 N N . GLY A 1 74 ? -12.475 -4.203 0.435 1.00 96.25 74 GLY A N 1
ATOM 547 C CA . GLY A 1 74 ? -13.426 -3.655 -0.524 1.00 96.25 74 GLY A CA 1
ATOM 548 C C . GLY A 1 74 ? -14.865 -4.076 -0.249 1.00 96.25 74 GLY A C 1
ATOM 549 O O . GLY A 1 74 ? -15.739 -3.214 -0.280 1.00 96.25 74 GLY A O 1
ATOM 550 N N . GLU A 1 75 ? -15.117 -5.335 0.120 1.00 95.50 75 GLU A N 1
ATOM 551 C CA . GLU A 1 75 ? -16.458 -5.803 0.517 1.00 95.50 75 GLU A CA 1
ATOM 552 C C . GLU A 1 75 ? -17.025 -4.954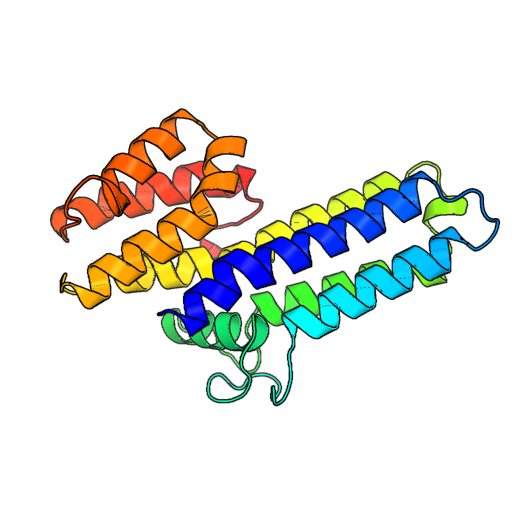 1.663 1.00 95.50 75 GLU A C 1
ATOM 554 O O . GLU A 1 75 ? -18.173 -4.517 1.637 1.00 95.50 75 GLU A O 1
ATOM 559 N N . ARG A 1 76 ? -16.196 -4.625 2.662 1.00 95.44 76 ARG A N 1
ATOM 560 C CA . ARG A 1 76 ? -16.618 -3.809 3.815 1.00 95.44 76 ARG A CA 1
ATOM 561 C C . ARG A 1 76 ? -17.020 -2.378 3.446 1.00 95.44 76 ARG A C 1
ATOM 563 O O . ARG A 1 76 ? -17.637 -1.710 4.277 1.00 95.44 76 ARG A O 1
ATOM 570 N N . PHE A 1 77 ? -16.645 -1.910 2.257 1.00 95.19 77 PHE A N 1
ATOM 571 C CA . PHE A 1 77 ? -16.930 -0.573 1.731 1.00 95.19 77 PHE A CA 1
ATOM 572 C C . PHE A 1 77 ? -17.789 -0.619 0.452 1.00 95.19 77 PHE A C 1
ATOM 574 O O . PHE A 1 77 ? -17.899 0.394 -0.236 1.00 95.19 77 PHE A O 1
ATOM 581 N N . ASP A 1 78 ? -18.417 -1.761 0.138 1.00 93.38 78 ASP A N 1
ATOM 582 C CA . ASP A 1 78 ? -19.234 -1.981 -1.070 1.00 93.3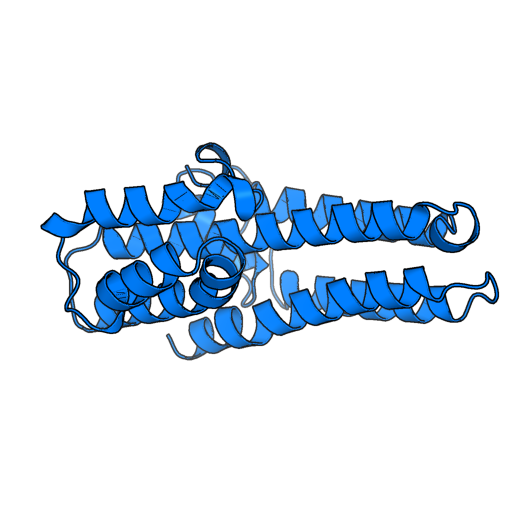8 78 ASP A CA 1
ATOM 583 C C . ASP A 1 78 ? -18.475 -1.698 -2.396 1.00 93.38 78 ASP A C 1
ATOM 585 O O . ASP A 1 78 ? -19.035 -1.179 -3.376 1.00 93.38 78 ASP A O 1
ATOM 589 N N . GLN A 1 79 ? -17.176 -2.011 -2.425 1.00 91.06 79 GLN A N 1
ATOM 590 C CA . GLN A 1 79 ? -16.260 -1.809 -3.559 1.00 91.06 79 GLN A CA 1
ATOM 591 C C . GLN A 1 79 ? -15.816 -3.117 -4.247 1.00 91.06 79 GLN A C 1
ATOM 593 O O . GLN A 1 79 ? -15.004 -3.084 -5.170 1.00 91.06 79 GLN A O 1
ATOM 598 N N . ASP A 1 80 ? -16.368 -4.261 -3.855 1.00 83.25 80 ASP A N 1
ATOM 599 C CA . ASP A 1 80 ? -16.097 -5.616 -4.359 1.00 83.25 80 ASP A CA 1
ATOM 600 C C . ASP A 1 80 ? -16.958 -5.985 -5.587 1.00 83.25 80 ASP A C 1
ATOM 602 O O . ASP A 1 80 ? -17.676 -6.984 -5.637 1.00 83.25 80 ASP A O 1
ATOM 606 N N . ARG A 1 81 ? -16.928 -5.161 -6.641 1.00 85.69 81 ARG A N 1
ATOM 607 C CA . ARG A 1 81 ? -17.711 -5.417 -7.869 1.00 85.69 81 ARG A CA 1
ATOM 608 C C . ARG A 1 81 ? -16.981 -6.351 -8.832 1.00 85.69 81 ARG A C 1
ATOM 610 O O . ARG A 1 81 ? -16.657 -5.958 -9.953 1.00 85.69 81 ARG A O 1
ATOM 617 N N . GLY A 1 82 ? -16.778 -7.595 -8.413 1.00 88.75 82 GLY A N 1
ATOM 618 C CA . GLY A 1 82 ? -15.868 -8.523 -9.077 1.00 88.75 82 GLY A CA 1
ATOM 619 C C . GLY A 1 82 ? -14.523 -8.461 -8.373 1.00 88.75 82 GLY A C 1
ATOM 620 O O . GLY A 1 82 ? -14.409 -9.018 -7.300 1.00 88.75 82 GLY A O 1
ATOM 621 N N . GLU A 1 83 ? -13.544 -7.766 -8.945 1.00 92.94 83 GLU A N 1
ATOM 622 C CA . GLU A 1 83 ? -12.268 -7.475 -8.280 1.00 92.94 83 GLU A CA 1
ATOM 623 C C . GLU A 1 83 ? -12.316 -6.086 -7.634 1.00 92.94 83 GLU A C 1
ATOM 625 O O . GLU A 1 83 ? -12.896 -5.145 -8.188 1.00 92.94 83 GLU A O 1
ATOM 630 N N . THR A 1 84 ? -11.701 -5.942 -6.463 1.00 94.69 84 THR A N 1
ATOM 631 C CA . THR A 1 84 ? -11.561 -4.628 -5.832 1.00 94.69 84 THR A CA 1
ATOM 632 C C . THR A 1 84 ? -10.682 -3.693 -6.648 1.00 94.69 84 THR A C 1
ATOM 634 O O . THR A 1 84 ? -9.639 -4.079 -7.177 1.00 94.69 84 THR A O 1
ATOM 637 N N . GLU A 1 85 ? -11.044 -2.408 -6.671 1.00 92.50 85 GLU A N 1
ATOM 638 C CA . GLU A 1 85 ? -10.294 -1.389 -7.416 1.00 92.50 85 GLU A CA 1
ATOM 639 C C . GLU A 1 85 ? -8.811 -1.343 -7.006 1.00 92.50 85 GLU A C 1
ATOM 641 O O . GLU A 1 85 ? -7.939 -1.161 -7.852 1.00 92.50 85 GLU A O 1
ATOM 646 N N . THR A 1 86 ? -8.495 -1.593 -5.729 1.00 95.06 86 THR A N 1
ATOM 647 C CA . THR A 1 86 ? -7.101 -1.685 -5.265 1.00 95.06 86 THR A CA 1
ATOM 648 C C . THR A 1 86 ? -6.329 -2.798 -5.975 1.00 95.06 86 THR A C 1
ATOM 650 O O . THR A 1 86 ? -5.191 -2.571 -6.392 1.00 95.06 86 THR A O 1
ATOM 653 N N . ASN A 1 87 ? -6.916 -3.989 -6.114 1.00 96.44 87 ASN A N 1
ATOM 654 C CA . ASN A 1 87 ? -6.265 -5.113 -6.781 1.00 96.44 87 ASN A CA 1
ATOM 655 C C . ASN A 1 87 ? -6.088 -4.847 -8.273 1.00 96.44 87 ASN A C 1
ATOM 657 O O . ASN A 1 87 ? -4.972 -5.005 -8.776 1.00 96.44 87 ASN A O 1
ATOM 661 N N . THR A 1 88 ? -7.121 -4.328 -8.939 1.00 95.38 88 THR A N 1
ATOM 662 C CA . THR A 1 88 ? -7.038 -3.934 -10.350 1.00 95.38 88 THR A CA 1
ATOM 663 C C . THR A 1 88 ? -5.921 -2.914 -10.575 1.00 95.38 88 THR A C 1
ATOM 665 O O . THR A 1 88 ? -5.036 -3.127 -11.403 1.00 95.38 88 THR A O 1
ATOM 668 N N . LEU A 1 89 ? -5.885 -1.838 -9.779 1.00 95.06 89 LEU A N 1
ATOM 669 C CA . LEU A 1 89 ? -4.863 -0.793 -9.890 1.00 95.06 89 LEU A CA 1
ATOM 670 C C . LEU A 1 89 ? -3.451 -1.318 -9.597 1.00 95.06 89 LEU A C 1
ATOM 672 O O . LEU A 1 89 ? -2.484 -0.893 -10.236 1.00 95.06 89 LEU A O 1
ATOM 676 N N . PHE A 1 90 ? -3.307 -2.245 -8.647 1.00 96.44 90 PHE A N 1
ATOM 677 C CA . PHE A 1 90 ? -2.015 -2.858 -8.349 1.00 96.44 90 PHE A CA 1
ATOM 678 C C . PHE A 1 90 ? -1.521 -3.733 -9.509 1.00 96.44 90 PHE A C 1
ATOM 680 O O . PHE A 1 90 ? -0.359 -3.623 -9.908 1.00 96.44 90 PHE A O 1
ATOM 687 N N . VAL A 1 91 ? -2.394 -4.567 -10.082 1.00 96.44 91 VAL A N 1
ATOM 688 C CA . VAL A 1 91 ? -2.077 -5.426 -11.234 1.00 96.44 91 VAL A CA 1
ATOM 689 C C . VAL A 1 91 ? -1.765 -4.594 -12.479 1.00 96.44 91 VAL A C 1
ATOM 691 O O . VAL A 1 91 ? -0.785 -4.874 -13.174 1.00 96.44 91 VAL A O 1
ATOM 694 N N . ASP A 1 92 ? -2.521 -3.529 -12.734 1.00 97.31 92 ASP A N 1
ATOM 695 C CA . ASP A 1 92 ? -2.253 -2.600 -13.834 1.00 97.31 92 ASP A CA 1
ATOM 696 C C . ASP A 1 92 ? -0.881 -1.934 -13.690 1.00 97.31 92 ASP A C 1
ATOM 698 O O . ASP A 1 92 ? -0.114 -1.858 -14.654 1.00 97.31 92 ASP A O 1
ATOM 702 N N . ALA A 1 93 ? -0.517 -1.517 -12.477 1.00 97.81 93 ALA A N 1
ATOM 703 C CA . ALA A 1 93 ? 0.788 -0.931 -12.211 1.00 97.81 93 ALA A CA 1
ATOM 704 C C . ALA A 1 93 ? 1.941 -1.949 -12.327 1.00 97.81 93 ALA A C 1
ATOM 706 O O . ALA A 1 93 ? 3.000 -1.610 -12.864 1.00 97.81 93 ALA A O 1
ATOM 707 N N . LEU A 1 94 ? 1.739 -3.209 -11.914 1.00 97.88 94 LEU A N 1
ATOM 708 C CA . LEU A 1 94 ? 2.690 -4.299 -12.180 1.00 97.88 94 LEU A CA 1
ATOM 709 C C . LEU A 1 94 ? 2.912 -4.479 -13.688 1.00 97.88 94 LEU A C 1
ATOM 711 O O . LEU A 1 94 ? 4.053 -4.578 -14.145 1.00 97.88 94 LEU A O 1
ATOM 715 N N . ASN A 1 95 ? 1.831 -4.492 -14.470 1.00 97.81 95 ASN A N 1
ATOM 716 C CA . ASN A 1 95 ? 1.895 -4.625 -15.922 1.00 97.81 95 ASN A CA 1
ATOM 717 C C . ASN A 1 95 ? 2.584 -3.421 -16.578 1.00 97.81 95 ASN A C 1
ATOM 719 O O . ASN A 1 95 ? 3.368 -3.610 -17.510 1.00 97.81 95 ASN A O 1
ATOM 723 N N . ALA A 1 96 ? 2.358 -2.206 -16.071 1.00 97.94 96 ALA A N 1
ATOM 724 C CA . ALA A 1 96 ? 3.038 -1.000 -16.533 1.00 97.94 96 ALA A CA 1
ATOM 725 C C . ALA A 1 96 ? 4.555 -1.068 -16.289 1.00 97.94 96 ALA A C 1
ATOM 727 O O . ALA A 1 96 ? 5.332 -0.826 -17.214 1.00 97.94 96 ALA A O 1
ATOM 728 N N . LEU A 1 97 ? 4.989 -1.478 -15.089 1.00 97.88 97 LEU A N 1
ATOM 729 C CA . LEU A 1 97 ? 6.411 -1.698 -14.796 1.00 97.88 97 LEU A CA 1
ATOM 730 C C . LEU A 1 97 ? 7.006 -2.776 -15.704 1.00 97.88 97 LEU A C 1
ATOM 732 O O . LEU A 1 97 ? 8.059 -2.567 -16.301 1.00 97.88 97 LEU A O 1
ATOM 736 N N . LYS A 1 98 ? 6.313 -3.907 -15.871 1.00 97.69 98 LYS A N 1
ATOM 737 C CA . LYS A 1 98 ? 6.754 -4.997 -16.752 1.00 97.69 98 LYS A CA 1
ATOM 738 C C . LYS A 1 98 ? 6.905 -4.542 -18.202 1.00 97.69 98 LYS A C 1
ATOM 740 O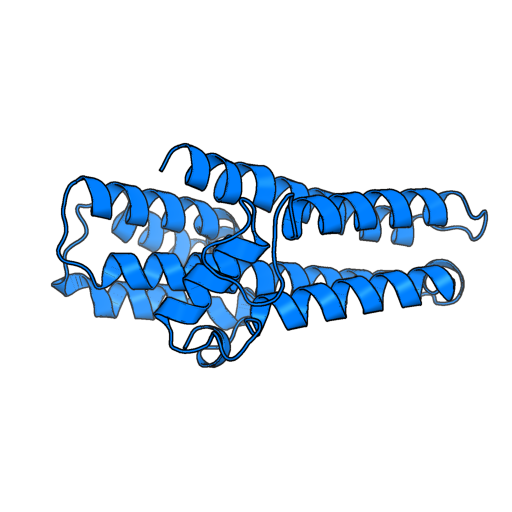 O . LYS A 1 98 ? 7.874 -4.907 -18.867 1.00 97.69 98 LYS A O 1
ATOM 745 N N . LEU A 1 99 ? 5.964 -3.741 -18.699 1.00 97.00 99 LEU A N 1
ATOM 746 C CA . LEU A 1 99 ? 6.045 -3.154 -20.031 1.00 97.00 99 LEU A CA 1
ATOM 747 C C . LEU A 1 99 ? 7.251 -2.216 -20.146 1.00 97.00 99 LEU A C 1
ATOM 749 O O . LEU A 1 99 ? 8.014 -2.349 -21.097 1.00 97.00 99 LEU A O 1
ATOM 753 N N . GLY A 1 100 ? 7.459 -1.330 -19.169 1.00 95.81 100 GLY A N 1
ATOM 754 C CA . GLY A 1 100 ? 8.618 -0.436 -19.136 1.00 95.81 100 GLY A CA 1
ATOM 755 C C . GLY A 1 100 ? 9.952 -1.187 -19.121 1.00 95.81 100 GLY A C 1
ATOM 756 O O . GLY A 1 100 ? 10.894 -0.787 -19.801 1.00 95.81 100 GLY A O 1
ATOM 757 N N . ILE A 1 101 ? 10.026 -2.320 -18.413 1.00 95.81 101 ILE A N 1
ATOM 758 C CA . ILE A 1 101 ? 11.212 -3.189 -18.413 1.00 95.81 101 ILE A CA 1
ATOM 759 C C . ILE A 1 101 ? 11.448 -3.763 -19.818 1.00 95.81 101 ILE A C 1
ATOM 761 O O . ILE A 1 101 ? 12.565 -3.698 -20.324 1.00 95.81 101 ILE A O 1
ATOM 765 N N . ASN A 1 102 ? 10.405 -4.283 -20.475 1.00 94.25 102 ASN A N 1
ATOM 766 C CA . ASN A 1 102 ? 10.507 -4.862 -21.823 1.00 94.25 102 ASN A CA 1
ATOM 767 C C . ASN A 1 102 ? 10.847 -3.833 -22.910 1.00 94.25 102 ASN A C 1
ATOM 769 O O . ASN A 1 102 ? 11.402 -4.196 -23.944 1.00 94.25 102 ASN A O 1
ATOM 773 N N . LEU A 1 103 ? 10.476 -2.570 -22.697 1.00 93.81 103 LEU A N 1
ATOM 774 C CA . LEU A 1 103 ? 10.807 -1.451 -23.579 1.00 93.81 103 LEU A CA 1
ATOM 775 C C . LEU A 1 103 ? 12.163 -0.814 -23.247 1.00 93.81 103 LEU A C 1
ATOM 777 O O . LEU A 1 103 ? 12.545 0.164 -23.893 1.00 93.81 103 LEU A O 1
ATOM 781 N N . GLU A 1 104 ? 12.883 -1.357 -22.258 1.00 93.56 104 GLU A N 1
ATOM 782 C CA . GLU A 1 104 ? 14.182 -0.850 -21.814 1.00 93.56 104 GLU A CA 1
ATOM 783 C C . GLU A 1 104 ? 14.112 0.648 -21.447 1.00 93.56 104 GLU A C 1
ATOM 785 O O . GLU A 1 104 ? 15.030 1.426 -21.710 1.00 93.56 104 GLU A O 1
ATOM 790 N N . THR A 1 105 ? 12.993 1.084 -20.849 1.00 93.38 105 THR A N 1
ATOM 791 C CA . THR A 1 105 ? 12.727 2.499 -20.535 1.00 93.38 105 THR A CA 1
ATOM 792 C C . THR A 1 105 ? 13.838 3.115 -19.677 1.00 93.38 105 THR A C 1
ATOM 794 O O . THR A 1 105 ? 14.198 4.272 -19.873 1.00 93.38 105 THR A O 1
ATOM 797 N N . CYS A 1 106 ? 14.418 2.342 -18.755 1.00 91.44 106 CYS A N 1
ATOM 798 C CA . CYS A 1 106 ? 15.471 2.800 -17.845 1.00 91.44 106 CYS A CA 1
ATOM 799 C C . CYS A 1 106 ? 16.783 3.165 -18.556 1.00 91.44 106 CYS A C 1
ATOM 801 O O . CYS A 1 106 ? 17.403 4.162 -18.195 1.00 91.44 106 CYS A O 1
ATOM 803 N N . SER A 1 107 ? 17.192 2.397 -19.569 1.00 90.75 107 SER A N 1
ATOM 804 C CA . SER A 1 107 ? 18.406 2.670 -20.347 1.00 90.75 107 SER A CA 1
ATOM 805 C C . SER A 1 107 ? 18.163 3.615 -21.526 1.00 90.75 107 SER A C 1
ATOM 807 O O . SER A 1 107 ? 19.080 4.324 -21.942 1.00 90.75 107 SER A O 1
ATOM 809 N N . ASN A 1 108 ? 16.941 3.641 -22.070 1.00 89.38 108 ASN A N 1
ATOM 810 C CA . ASN A 1 108 ? 16.597 4.426 -23.259 1.00 89.38 108 ASN A CA 1
ATOM 811 C C . ASN A 1 108 ? 16.116 5.854 -22.953 1.00 89.38 108 ASN A C 1
ATOM 813 O O . ASN A 1 108 ? 16.176 6.712 -23.837 1.00 89.38 108 ASN A O 1
ATOM 817 N N . ASP A 1 109 ? 15.668 6.134 -21.726 1.00 86.94 109 ASP A N 1
ATOM 818 C CA . ASP A 1 109 ? 15.240 7.464 -21.289 1.00 86.94 109 ASP A CA 1
ATOM 819 C C . ASP A 1 109 ? 15.960 7.880 -19.998 1.00 86.94 109 ASP A C 1
ATOM 821 O O . ASP A 1 109 ? 15.904 7.207 -18.971 1.00 86.94 109 ASP A O 1
ATOM 825 N N . VAL A 1 110 ? 16.563 9.071 -20.022 1.00 83.12 110 VAL A N 1
ATOM 826 C CA . VAL A 1 110 ? 17.134 9.759 -18.849 1.00 83.12 110 VAL A CA 1
ATOM 827 C C . VAL A 1 110 ? 16.121 9.887 -17.700 1.00 83.12 110 VAL A C 1
ATOM 829 O O . VAL A 1 110 ? 16.509 9.922 -16.530 1.00 83.12 110 VAL A O 1
ATOM 832 N N . ASN A 1 111 ? 14.827 9.938 -18.014 1.00 90.88 111 ASN A N 1
ATOM 833 C CA . ASN A 1 111 ? 13.744 10.008 -17.040 1.00 90.88 111 ASN A CA 1
ATOM 834 C C . ASN A 1 111 ? 13.107 8.649 -16.718 1.00 90.88 111 ASN A C 1
ATOM 836 O O . ASN A 1 111 ? 12.201 8.617 -15.885 1.00 90.88 111 ASN A O 1
ATOM 840 N N . GLY A 1 112 ? 13.574 7.532 -17.286 1.00 91.44 112 GLY A N 1
ATOM 841 C CA . GLY A 1 112 ? 12.954 6.219 -17.079 1.00 91.44 112 GLY A CA 1
ATOM 842 C C . GLY A 1 112 ? 12.886 5.809 -15.605 1.00 91.44 112 GLY A C 1
ATOM 843 O O . GLY A 1 112 ? 11.853 5.353 -15.116 1.00 91.44 112 GLY A O 1
ATOM 844 N N . TYR A 1 113 ? 13.936 6.108 -14.834 1.00 93.00 113 TYR A N 1
ATOM 845 C CA . TYR A 1 113 ? 13.920 5.942 -13.376 1.00 93.00 113 TYR A CA 1
ATOM 846 C C . TYR A 1 113 ? 12.843 6.789 -12.674 1.00 93.00 113 TYR A C 1
ATOM 848 O O . TYR A 1 113 ? 12.233 6.339 -11.703 1.00 93.00 113 TYR A O 1
ATOM 856 N N . ILE A 1 114 ? 12.601 8.019 -13.139 1.00 95.38 114 ILE A N 1
ATOM 857 C CA . ILE A 1 114 ? 11.579 8.908 -12.566 1.00 95.38 114 ILE A CA 1
ATOM 858 C C . ILE A 1 114 ? 10.183 8.335 -12.830 1.00 95.38 114 ILE A C 1
ATOM 860 O O . ILE A 1 114 ? 9.340 8.361 -11.930 1.00 95.38 114 ILE A O 1
ATOM 864 N N . GLU A 1 115 ? 9.952 7.780 -14.020 1.00 95.69 115 GLU A N 1
ATOM 865 C CA . GLU A 1 115 ? 8.701 7.104 -14.371 1.00 95.69 115 GLU A CA 1
ATOM 866 C C . GLU A 1 115 ? 8.461 5.888 -13.468 1.00 95.69 115 GLU A C 1
ATOM 868 O O . GLU A 1 115 ? 7.442 5.821 -12.780 1.00 95.69 115 GLU A O 1
ATOM 873 N N . PHE A 1 116 ? 9.446 4.993 -13.352 1.00 97.12 116 PHE A N 1
ATOM 874 C CA . PHE A 1 116 ? 9.364 3.814 -12.484 1.00 97.12 116 PHE A CA 1
ATOM 875 C C . PHE A 1 116 ? 9.114 4.188 -11.024 1.00 97.12 116 PHE A C 1
ATOM 877 O O . PHE A 1 116 ? 8.262 3.603 -10.355 1.00 97.12 116 PHE A O 1
ATOM 884 N N . ARG A 1 117 ? 9.830 5.200 -10.521 1.00 96.81 117 ARG A N 1
ATOM 885 C CA . ARG A 1 117 ? 9.640 5.706 -9.160 1.00 96.81 117 ARG A CA 1
ATOM 886 C C . ARG A 1 117 ? 8.236 6.269 -8.953 1.00 96.81 117 ARG A C 1
ATOM 888 O O . ARG A 1 117 ? 7.684 6.103 -7.867 1.00 96.81 117 ARG A O 1
ATOM 895 N N . THR A 1 118 ? 7.679 6.940 -9.958 1.00 96.75 118 THR A N 1
ATOM 896 C CA . THR A 1 118 ? 6.307 7.462 -9.913 1.00 96.75 118 THR A CA 1
ATOM 897 C C . THR A 1 118 ? 5.306 6.320 -9.803 1.00 96.75 118 THR A C 1
ATOM 899 O O . THR A 1 118 ? 4.505 6.324 -8.872 1.00 96.75 118 THR A O 1
ATOM 902 N N . ILE A 1 119 ? 5.418 5.306 -10.667 1.00 97.50 119 ILE A N 1
ATOM 903 C CA . ILE A 1 119 ? 4.537 4.130 -10.646 1.00 97.50 119 ILE A CA 1
ATOM 904 C C . ILE A 1 119 ? 4.625 3.416 -9.292 1.00 97.50 119 ILE A C 1
ATOM 906 O O . ILE A 1 119 ? 3.603 3.185 -8.653 1.00 97.50 119 ILE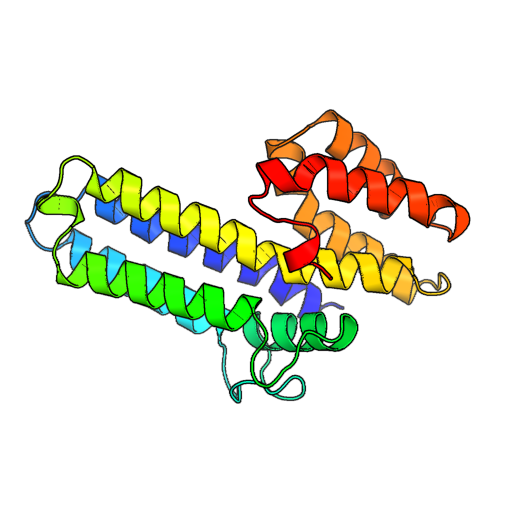 A O 1
ATOM 910 N N . VAL A 1 120 ? 5.837 3.144 -8.794 1.00 97.81 120 VAL A N 1
ATOM 911 C CA . VAL A 1 120 ? 6.037 2.477 -7.495 1.00 97.81 120 VAL A CA 1
ATOM 912 C C . VAL A 1 120 ? 5.458 3.285 -6.333 1.00 97.81 120 VAL A C 1
ATOM 914 O O . VAL A 1 120 ? 4.857 2.708 -5.429 1.00 97.81 120 VAL A O 1
ATOM 917 N N . ARG A 1 121 ? 5.589 4.615 -6.337 1.00 96.00 121 ARG A N 1
ATOM 918 C CA . ARG A 1 121 ? 4.998 5.458 -5.287 1.00 96.00 121 ARG A CA 1
ATOM 919 C C . ARG A 1 121 ? 3.472 5.348 -5.276 1.00 96.00 121 ARG A C 1
ATOM 921 O O . ARG A 1 121 ? 2.897 5.167 -4.202 1.00 96.00 121 ARG A O 1
ATOM 928 N N . THR A 1 122 ? 2.858 5.360 -6.456 1.00 95.25 122 THR A N 1
ATOM 929 C CA . THR A 1 122 ? 1.410 5.204 -6.624 1.00 95.25 122 THR A CA 1
ATOM 930 C C . THR A 1 122 ? 0.940 3.807 -6.218 1.00 95.25 122 THR A C 1
ATOM 932 O O . THR A 1 122 ? -0.035 3.694 -5.479 1.00 95.25 122 THR A O 1
ATOM 935 N N . MET A 1 123 ? 1.689 2.751 -6.558 1.00 97.12 123 MET A N 1
ATOM 936 C CA . MET A 1 123 ? 1.427 1.391 -6.067 1.00 97.12 123 MET A CA 1
ATOM 937 C C . MET A 1 123 ? 1.407 1.334 -4.541 1.00 97.12 123 MET A C 1
ATOM 939 O O . MET A 1 123 ? 0.456 0.823 -3.963 1.00 97.12 123 MET A O 1
ATOM 943 N N . ILE A 1 124 ? 2.418 1.897 -3.873 1.00 97.19 124 ILE A N 1
ATOM 944 C CA . ILE A 1 124 ? 2.478 1.933 -2.403 1.00 97.19 124 ILE A CA 1
ATOM 945 C C . ILE A 1 124 ? 1.275 2.707 -1.833 1.00 97.19 124 ILE A C 1
ATOM 947 O O . ILE A 1 124 ? 0.726 2.313 -0.801 1.00 97.19 124 ILE A O 1
ATOM 951 N N . GLY A 1 125 ? 0.850 3.785 -2.506 1.00 96.00 125 GLY A N 1
ATOM 952 C CA . GLY A 1 125 ? -0.414 4.487 -2.265 1.00 96.00 125 GLY A CA 1
ATOM 953 C C . GLY A 1 125 ? -1.605 3.533 -2.234 1.00 96.00 125 GLY A C 1
ATOM 954 O O . GLY A 1 125 ? -2.237 3.385 -1.187 1.00 96.00 125 GLY A O 1
ATOM 955 N N . HIS A 1 126 ? -1.832 2.814 -3.334 1.00 95.94 126 HIS A N 1
ATOM 956 C CA . HIS A 1 126 ? -2.917 1.840 -3.460 1.00 95.94 126 HIS A CA 1
ATOM 957 C C . HIS A 1 126 ? -2.838 0.724 -2.418 1.00 95.94 126 HIS A C 1
ATOM 959 O O . HIS A 1 126 ? -3.827 0.430 -1.761 1.00 95.94 126 HIS A O 1
ATOM 965 N N . MET A 1 127 ? -1.650 0.183 -2.142 1.00 97.00 127 MET A N 1
ATOM 966 C CA . MET A 1 127 ? -1.473 -0.854 -1.118 1.00 97.00 127 MET A CA 1
ATOM 967 C C . MET A 1 127 ? -1.848 -0.394 0.303 1.00 97.00 127 MET A C 1
ATOM 969 O O . MET A 1 127 ? -1.972 -1.222 1.202 1.00 97.00 127 MET A O 1
ATOM 973 N N . THR A 1 128 ? -1.947 0.913 0.559 1.00 96.88 128 THR A N 1
ATOM 974 C CA . THR A 1 128 ? -2.352 1.456 1.868 1.00 96.88 128 THR A CA 1
ATOM 975 C C . THR A 1 128 ? -3.860 1.653 1.992 1.00 96.88 128 THR A C 1
ATOM 977 O O . THR A 1 128 ? -4.354 1.698 3.116 1.00 96.88 128 THR A O 1
ATOM 980 N N . ILE A 1 129 ? -4.594 1.699 0.876 1.00 97.38 129 ILE A N 1
ATOM 981 C CA . ILE A 1 129 ? -6.062 1.761 0.857 1.00 97.38 129 ILE A CA 1
ATOM 982 C C . ILE A 1 129 ? -6.683 0.667 1.742 1.00 97.38 129 ILE A C 1
ATOM 984 O O . ILE A 1 129 ? -7.372 1.033 2.696 1.00 97.38 129 ILE A O 1
ATOM 988 N N . PRO A 1 130 ? -6.384 -0.636 1.553 1.00 97.56 130 PRO A N 1
ATOM 989 C CA . PRO A 1 130 ? -7.028 -1.687 2.336 1.00 97.56 130 PRO A CA 1
ATOM 990 C C . PRO A 1 130 ? -6.652 -1.634 3.821 1.00 97.56 130 PRO A C 1
ATOM 992 O O . PRO A 1 130 ? -7.468 -1.955 4.681 1.00 97.56 130 PRO A O 1
ATOM 995 N N . LEU A 1 131 ? -5.450 -1.150 4.158 1.00 97.75 131 LEU A N 1
ATOM 996 C CA . LEU A 1 131 ? -5.046 -0.950 5.553 1.00 97.75 131 LEU A CA 1
ATOM 997 C C . LEU A 1 131 ? -5.880 0.148 6.231 1.00 97.75 131 LEU A C 1
ATOM 999 O O . LEU A 1 131 ? -6.298 -0.010 7.379 1.00 97.75 131 LEU A O 1
ATOM 1003 N N . ILE A 1 132 ? -6.139 1.251 5.520 1.00 97.75 132 ILE A N 1
ATOM 1004 C CA . ILE A 1 132 ? -6.976 2.357 6.003 1.00 97.75 132 ILE A CA 1
ATOM 1005 C C . ILE A 1 132 ? -8.442 1.929 6.085 1.00 97.75 132 ILE A C 1
ATOM 1007 O O . ILE A 1 132 ? -9.084 2.188 7.100 1.00 97.75 132 ILE A O 1
ATOM 1011 N N . GLN A 1 133 ? -8.965 1.257 5.059 1.00 97.69 133 GLN A N 1
ATOM 1012 C CA . GLN A 1 133 ? -10.331 0.730 5.044 1.00 97.69 133 GLN A CA 1
ATOM 1013 C C . GLN A 1 133 ? -10.574 -0.190 6.238 1.00 97.69 133 GLN A C 1
ATOM 1015 O O . GLN A 1 133 ? -11.496 0.029 7.025 1.00 97.69 133 GLN A O 1
ATOM 1020 N N . ILE A 1 134 ? -9.704 -1.179 6.448 1.00 97.25 134 ILE A N 1
ATOM 1021 C CA . ILE A 1 134 ? -9.866 -2.115 7.559 1.00 97.25 134 ILE A CA 1
ATOM 1022 C C . ILE A 1 134 ? -9.717 -1.409 8.913 1.00 97.25 134 ILE A C 1
ATOM 1024 O O . ILE A 1 134 ? -10.500 -1.691 9.824 1.00 97.25 134 ILE A O 1
ATOM 1028 N N . LEU A 1 135 ? -8.789 -0.454 9.047 1.00 97.12 135 LEU A N 1
ATOM 1029 C CA . LEU A 1 135 ? -8.702 0.381 10.247 1.00 97.12 135 LEU A CA 1
ATOM 1030 C C . LEU A 1 135 ? -10.034 1.092 10.519 1.00 97.12 135 LEU A C 1
ATOM 1032 O O . LEU A 1 135 ? -10.577 0.976 11.615 1.00 97.12 135 LEU A O 1
ATOM 1036 N N . ILE A 1 136 ? -10.581 1.790 9.521 1.00 97.00 136 ILE A N 1
ATOM 1037 C CA . ILE A 1 136 ? -11.854 2.510 9.632 1.00 97.00 136 ILE A CA 1
ATOM 1038 C C . ILE A 1 136 ? -12.982 1.557 10.011 1.00 97.00 136 ILE A C 1
ATOM 1040 O O . ILE A 1 136 ? -13.725 1.863 10.940 1.00 97.00 136 ILE A O 1
ATOM 1044 N N . HIS A 1 137 ? -13.071 0.390 9.372 1.00 96.38 137 HIS A N 1
ATOM 1045 C CA . HIS A 1 137 ? -14.060 -0.625 9.716 1.00 96.38 137 HIS A CA 1
ATOM 1046 C C . HIS A 1 137 ? -14.026 -0.943 11.216 1.00 96.38 137 HIS A C 1
ATOM 1048 O O . HIS A 1 137 ? -15.044 -0.795 11.892 1.00 96.38 137 HIS A O 1
ATOM 1054 N N . TYR A 1 138 ? -12.859 -1.286 11.771 1.00 95.56 138 TYR A N 1
ATOM 1055 C CA . TYR A 1 138 ? -12.746 -1.597 13.199 1.00 95.56 138 TYR A CA 1
ATOM 1056 C C . TYR A 1 138 ? -13.036 -0.396 14.110 1.00 95.56 138 TYR A C 1
ATOM 1058 O O . TYR A 1 138 ? -13.595 -0.588 15.189 1.00 95.56 138 TYR A O 1
ATOM 1066 N N . LEU A 1 139 ? -12.742 0.836 13.676 1.00 94.75 139 LEU A N 1
ATOM 1067 C CA . LEU A 1 139 ? -13.105 2.056 14.410 1.00 94.75 139 LEU A CA 1
ATOM 1068 C C . LEU A 1 139 ? -14.629 2.272 14.500 1.00 94.75 139 LEU A C 1
ATOM 1070 O O . LEU A 1 139 ? -15.087 2.955 15.417 1.00 94.75 139 LEU A O 1
ATOM 1074 N N . THR A 1 140 ? -15.419 1.714 13.575 1.00 94.25 140 THR A N 1
ATOM 1075 C CA . THR A 1 140 ? -16.893 1.816 13.607 1.00 94.25 140 THR A CA 1
ATOM 1076 C C . THR A 1 140 ? -17.571 0.783 14.508 1.00 94.25 140 THR A C 1
ATOM 1078 O O . THR A 1 140 ? -18.749 0.934 14.837 1.00 94.25 140 THR A O 1
ATOM 1081 N N . LEU A 1 141 ? -16.849 -0.259 14.927 1.00 93.06 141 LEU A N 1
ATOM 1082 C CA . LEU A 1 141 ? -17.397 -1.323 15.762 1.00 93.06 141 LEU A CA 1
ATOM 1083 C C . LEU A 1 141 ? -17.385 -0.944 17.251 1.00 93.06 141 LEU A C 1
ATOM 1085 O O . LEU A 1 141 ? -16.624 -0.090 17.706 1.00 93.06 141 LEU A O 1
ATOM 1089 N N . ILE A 1 142 ? -18.233 -1.610 18.040 1.00 85.44 142 ILE A N 1
ATOM 1090 C CA . ILE A 1 142 ? -18.266 -1.428 19.498 1.00 85.44 142 ILE A CA 1
ATOM 1091 C C . ILE A 1 142 ? -16.957 -1.971 20.094 1.00 85.44 142 ILE A C 1
ATOM 1093 O O . ILE A 1 142 ? -16.681 -3.156 19.908 1.00 85.44 142 ILE A O 1
ATOM 1097 N N . PRO A 1 143 ? -16.177 -1.174 20.851 1.00 82.25 143 PRO A N 1
ATOM 1098 C CA . PRO A 1 143 ? -14.877 -1.615 21.345 1.00 82.25 143 PRO A CA 1
ATOM 1099 C C . PRO A 1 143 ? -14.970 -2.840 22.266 1.00 82.25 143 PRO A C 1
ATOM 1101 O O . PRO A 1 143 ? -15.550 -2.792 23.353 1.00 82.25 143 PRO A O 1
ATOM 1104 N N . THR A 1 144 ? -14.344 -3.933 21.837 1.00 87.50 144 THR A N 1
ATOM 1105 C CA . THR A 1 144 ? -13.982 -5.100 22.653 1.00 87.50 144 THR A CA 1
ATOM 1106 C C . THR A 1 144 ? -12.459 -5.209 22.695 1.00 87.50 144 THR A C 1
ATOM 1108 O O . THR A 1 144 ? -11.776 -4.573 21.897 1.00 87.50 144 THR A O 1
ATOM 1111 N N . THR A 1 145 ? -11.893 -6.029 23.586 1.00 86.19 145 THR A N 1
ATOM 1112 C CA . THR A 1 145 ? -10.434 -6.258 23.612 1.00 86.19 145 THR A CA 1
ATOM 1113 C C . THR A 1 145 ? -9.899 -6.720 22.256 1.00 86.19 145 THR A C 1
ATOM 1115 O O . THR A 1 145 ? -8.849 -6.264 21.822 1.00 86.19 145 THR A O 1
ATOM 1118 N N . GLU A 1 146 ? -10.635 -7.591 21.568 1.00 89.12 146 GLU A N 1
ATOM 1119 C CA . GLU A 1 146 ? -10.252 -8.074 20.243 1.00 89.12 146 GLU A CA 1
ATOM 1120 C C . GLU A 1 146 ? -10.260 -6.951 19.199 1.00 89.12 146 GLU A C 1
ATOM 1122 O O . GLU A 1 146 ? -9.282 -6.781 18.475 1.00 89.12 146 GLU A O 1
ATOM 1127 N N . ILE A 1 147 ? -11.320 -6.138 19.165 1.00 91.81 147 ILE A N 1
ATOM 1128 C CA . ILE A 1 147 ? -11.433 -5.003 18.238 1.00 91.81 147 ILE A CA 1
ATOM 1129 C C . ILE A 1 147 ? -10.342 -3.964 18.511 1.00 91.81 147 ILE A C 1
ATOM 1131 O O . ILE A 1 147 ? -9.725 -3.475 17.568 1.00 91.81 147 ILE A O 1
ATOM 1135 N N . SER A 1 148 ? -10.045 -3.672 19.780 1.00 92.19 148 SER A N 1
ATOM 1136 C CA . SER A 1 148 ? -8.953 -2.766 20.148 1.00 92.19 148 SER A CA 1
ATOM 1137 C C . SER A 1 148 ? -7.601 -3.249 19.623 1.00 92.19 148 SER A C 1
ATOM 1139 O O . SER A 1 148 ? -6.834 -2.437 19.113 1.00 92.19 148 SER A O 1
ATOM 1141 N N . ASN A 1 149 ? -7.331 -4.558 19.669 1.00 93.62 149 ASN A N 1
ATOM 1142 C CA . ASN A 1 149 ? -6.091 -5.108 19.122 1.00 93.62 149 ASN A CA 1
ATOM 1143 C C . ASN A 1 149 ? -6.012 -4.929 17.597 1.00 93.62 149 ASN A C 1
ATOM 1145 O O . ASN A 1 149 ? -4.933 -4.665 17.073 1.00 93.62 149 ASN A O 1
ATOM 1149 N N . TYR A 1 150 ? -7.131 -5.050 16.874 1.00 95.12 150 TYR A N 1
ATOM 1150 C CA . TYR A 1 150 ? -7.158 -4.779 15.434 1.00 95.12 150 TYR A CA 1
ATOM 1151 C C . TYR A 1 150 ? -6.989 -3.288 15.119 1.00 95.12 150 TYR A C 1
ATOM 1153 O O . TYR A 1 150 ? -6.240 -2.952 14.204 1.00 95.12 150 TYR A O 1
ATOM 1161 N N . ILE A 1 151 ? -7.615 -2.390 15.889 1.00 95.62 151 ILE A N 1
ATOM 1162 C CA . ILE A 1 151 ? -7.398 -0.940 15.754 1.00 95.62 151 ILE A CA 1
ATOM 1163 C C . ILE A 1 151 ? -5.911 -0.618 15.920 1.00 95.62 151 ILE A C 1
ATOM 1165 O O . ILE A 1 151 ? -5.333 0.046 15.062 1.00 95.62 151 ILE A O 1
ATOM 1169 N N . GLU A 1 152 ? -5.280 -1.119 16.984 1.00 95.25 152 GLU A N 1
ATOM 1170 C CA . GLU A 1 152 ? -3.853 -0.918 17.238 1.00 95.25 152 GLU A CA 1
ATOM 1171 C C . GLU A 1 152 ? -2.996 -1.490 16.103 1.00 95.25 152 GLU A C 1
ATOM 1173 O O . GLU A 1 152 ? -2.131 -0.795 15.569 1.00 95.25 152 GLU A O 1
ATOM 1178 N N . LEU A 1 153 ? -3.265 -2.729 15.688 1.00 96.06 153 LEU A N 1
ATOM 1179 C CA . LEU A 1 153 ? -2.520 -3.416 14.639 1.00 96.06 153 LEU A CA 1
ATOM 1180 C C . LEU A 1 153 ? -2.552 -2.647 13.306 1.00 96.06 153 LEU A C 1
ATOM 1182 O O . LEU A 1 153 ? -1.500 -2.360 12.729 1.00 96.06 153 LEU A O 1
ATOM 1186 N N . TYR A 1 154 ? -3.740 -2.278 12.824 1.00 97.00 154 TYR A N 1
ATOM 1187 C CA . TYR A 1 154 ? -3.866 -1.555 11.559 1.00 97.00 154 TYR A CA 1
ATOM 1188 C C . TYR A 1 154 ? -3.379 -0.108 11.674 1.00 97.00 154 TYR A C 1
ATOM 1190 O O . TYR A 1 154 ? -2.742 0.389 10.743 1.00 97.00 154 TYR A O 1
ATOM 1198 N N . ALA A 1 155 ? -3.557 0.549 12.824 1.00 96.44 155 ALA A N 1
ATOM 1199 C CA . ALA A 1 155 ? -2.949 1.851 13.069 1.00 96.44 155 ALA A CA 1
ATOM 1200 C C . ALA A 1 155 ? -1.418 1.778 12.958 1.00 96.44 155 ALA A C 1
ATOM 1202 O O . ALA A 1 155 ? -0.816 2.562 12.226 1.00 96.44 155 ALA A O 1
ATOM 1203 N N . LEU A 1 156 ? -0.779 0.802 13.605 1.00 96.12 156 LEU A N 1
ATOM 1204 C CA . LEU A 1 156 ? 0.671 0.611 13.529 1.00 96.12 156 LEU A CA 1
ATOM 1205 C C . LEU A 1 156 ? 1.153 0.279 12.111 1.00 96.12 156 LEU A C 1
ATOM 1207 O O . LEU A 1 156 ? 2.249 0.697 11.747 1.00 96.12 156 LEU A O 1
ATOM 1211 N N . SER A 1 157 ? 0.344 -0.407 11.297 1.00 96.19 157 SER A N 1
ATOM 1212 C CA . SER A 1 157 ? 0.698 -0.705 9.901 1.00 96.19 157 SER A CA 1
ATOM 1213 C C . SER A 1 157 ? 0.782 0.548 9.015 1.00 96.19 157 SER A C 1
ATOM 1215 O O . SER A 1 157 ? 1.655 0.645 8.156 1.00 96.19 157 SER A O 1
ATOM 1217 N N . VAL A 1 158 ? -0.073 1.549 9.258 1.00 96.06 158 VAL A N 1
ATOM 1218 C CA . VAL A 1 158 ? -0.114 2.793 8.467 1.00 96.06 158 VAL A CA 1
ATOM 1219 C C . VAL A 1 158 ? 0.816 3.866 9.056 1.00 96.06 158 VAL A C 1
ATOM 1221 O O . VAL A 1 158 ? 1.309 4.738 8.334 1.00 96.06 158 VAL A O 1
ATOM 1224 N N . ALA A 1 159 ? 1.118 3.784 10.355 1.00 95.75 159 ALA A N 1
ATOM 1225 C CA . ALA A 1 159 ? 1.841 4.806 11.108 1.00 95.75 159 ALA A CA 1
ATOM 1226 C C . ALA A 1 159 ? 3.192 5.250 10.499 1.00 95.75 159 ALA A C 1
ATOM 1228 O O . ALA A 1 159 ? 3.420 6.461 10.452 1.00 95.75 159 ALA A O 1
ATOM 1229 N N . PRO A 1 160 ? 4.067 4.369 9.962 1.00 95.00 160 PRO A N 1
ATOM 1230 C CA . PRO A 1 160 ? 5.323 4.803 9.344 1.00 95.00 160 PRO A CA 1
ATOM 1231 C C . PRO A 1 160 ? 5.119 5.749 8.156 1.00 95.00 160 PRO A C 1
ATOM 1233 O O . PRO A 1 160 ? 5.902 6.677 7.951 1.00 95.00 160 PRO A O 1
ATOM 1236 N N . ARG A 1 161 ? 4.048 5.544 7.377 1.00 94.44 161 ARG A N 1
ATOM 1237 C CA . ARG A 1 161 ? 3.715 6.433 6.259 1.00 94.44 161 ARG A CA 1
ATOM 1238 C C . ARG A 1 161 ? 3.107 7.746 6.743 1.00 94.44 161 ARG A C 1
ATOM 1240 O O . ARG A 1 161 ? 3.407 8.789 6.169 1.00 94.44 161 ARG A O 1
ATOM 1247 N N . VAL A 1 162 ? 2.299 7.711 7.807 1.00 96.81 162 VAL A N 1
ATOM 1248 C CA . VAL A 1 162 ? 1.773 8.932 8.442 1.00 96.81 162 VAL A CA 1
ATOM 1249 C C . VAL A 1 162 ? 2.914 9.794 8.972 1.00 96.81 162 VAL A C 1
ATOM 1251 O O . VAL A 1 162 ? 2.919 10.988 8.697 1.00 96.81 162 VAL A O 1
ATOM 1254 N N . GLU A 1 163 ? 3.910 9.206 9.638 1.00 97.44 163 GLU A N 1
ATOM 1255 C CA . GLU A 1 163 ? 5.094 9.927 10.130 1.00 97.44 163 GLU A CA 1
ATOM 1256 C C . GLU A 1 163 ? 5.865 10.601 8.990 1.00 97.44 163 GLU A C 1
ATOM 1258 O O . GLU A 1 163 ? 6.217 11.775 9.084 1.00 97.44 163 GLU A O 1
ATOM 1263 N N . ALA A 1 164 ? 6.067 9.890 7.874 1.00 95.31 164 ALA A N 1
ATOM 1264 C CA . ALA A 1 164 ? 6.731 10.448 6.697 1.00 95.31 164 ALA A CA 1
ATOM 1265 C C . ALA A 1 164 ? 5.977 11.649 6.090 1.00 95.31 164 ALA A C 1
ATOM 1267 O O . ALA A 1 164 ? 6.600 12.526 5.493 1.00 95.31 164 ALA A O 1
ATOM 1268 N N . CYS A 1 165 ? 4.651 11.693 6.242 1.00 96.31 165 CYS A N 1
ATOM 1269 C CA . CYS A 1 165 ? 3.797 12.754 5.717 1.00 96.31 165 CYS A CA 1
ATOM 1270 C C . CYS A 1 165 ? 3.604 13.926 6.687 1.00 96.31 165 CYS A C 1
ATOM 1272 O O . CYS A 1 165 ? 3.642 15.086 6.278 1.00 96.31 165 CYS A O 1
ATOM 1274 N N . ASN A 1 166 ? 3.340 13.633 7.959 1.00 97.25 166 ASN A N 1
ATOM 1275 C CA . ASN A 1 166 ? 3.009 14.609 8.986 1.00 97.25 166 ASN A CA 1
ATOM 1276 C C . ASN A 1 166 ? 3.327 14.044 10.388 1.00 97.25 166 ASN A C 1
ATOM 1278 O O . ASN A 1 166 ? 2.489 13.350 10.975 1.00 97.25 166 ASN A O 1
ATOM 1282 N N . PRO A 1 167 ? 4.489 14.397 10.970 1.00 96.81 167 PRO A N 1
ATOM 1283 C CA . PRO A 1 167 ? 4.888 13.907 12.289 1.00 96.81 167 PRO A CA 1
ATOM 1284 C C . PRO A 1 167 ? 3.939 14.287 13.433 1.00 96.81 167 PRO A C 1
ATOM 1286 O O . PRO A 1 167 ? 3.789 13.557 14.415 1.00 96.81 167 PRO A O 1
ATOM 1289 N N . THR A 1 168 ? 3.245 15.424 13.309 1.00 96.94 168 THR A N 1
ATOM 1290 C CA . THR A 1 168 ? 2.220 15.829 14.281 1.00 96.94 168 THR A CA 1
ATOM 1291 C C . THR A 1 168 ? 1.026 14.879 14.224 1.00 96.94 168 THR A C 1
ATOM 1293 O O . THR A 1 168 ? 0.605 14.366 15.261 1.00 96.94 168 THR A O 1
ATOM 1296 N N . ALA A 1 169 ? 0.527 14.580 13.018 1.00 96.75 169 ALA A N 1
ATOM 1297 C CA . ALA A 1 169 ? -0.572 13.632 12.831 1.00 96.75 169 ALA A CA 1
ATOM 1298 C C . ALA A 1 169 ? -0.196 12.225 13.316 1.00 96.75 169 ALA A C 1
ATOM 1300 O O . ALA A 1 169 ? -1.022 11.555 13.924 1.00 96.75 169 ALA A O 1
ATOM 1301 N N . TYR A 1 170 ? 1.054 11.791 13.134 1.00 97.31 170 TYR A N 1
ATOM 1302 C CA . TYR A 1 170 ? 1.548 10.529 13.695 1.00 97.31 170 TYR A CA 1
ATOM 1303 C C . TYR A 1 170 ? 1.510 10.506 15.231 1.00 97.31 170 TYR A C 1
ATOM 1305 O O . TYR A 1 170 ? 1.032 9.540 15.830 1.00 97.31 170 TYR A O 1
ATOM 1313 N N . GLY A 1 171 ? 1.966 11.574 15.893 1.00 96.44 171 GLY A N 1
ATOM 1314 C CA . GLY A 1 171 ? 1.909 11.673 17.355 1.00 96.44 171 GLY A CA 1
ATOM 1315 C C . GLY A 1 171 ? 0.476 11.598 17.897 1.00 96.44 171 GLY A C 1
ATOM 1316 O O . GLY A 1 171 ? 0.210 10.909 18.893 1.00 96.44 171 GLY A O 1
ATOM 1317 N N . GLU A 1 172 ? -0.457 12.264 17.217 1.00 95.94 172 GLU A N 1
ATOM 1318 C CA . GLU A 1 172 ? -1.887 12.201 17.522 1.00 95.94 172 GLU A CA 1
ATOM 1319 C C . GLU A 1 172 ? -2.463 10.806 17.251 1.00 95.94 172 GLU A C 1
ATOM 1321 O O . GLU A 1 172 ? -3.161 10.265 18.106 1.00 95.94 172 GLU A O 1
ATOM 1326 N N . MET A 1 173 ? -2.098 10.180 16.130 1.00 95.56 173 MET A N 1
ATOM 1327 C CA . MET A 1 173 ? -2.514 8.834 15.734 1.00 95.56 173 MET A CA 1
ATOM 1328 C C . MET A 1 173 ? -2.137 7.790 16.787 1.00 95.56 173 MET A C 1
ATOM 1330 O O . MET A 1 173 ? -2.986 7.022 17.237 1.00 95.56 173 MET A O 1
ATOM 1334 N N . LEU A 1 174 ? -0.878 7.791 17.240 1.00 95.38 174 LEU A N 1
ATOM 1335 C CA . LEU A 1 174 ? -0.421 6.884 18.295 1.00 95.38 174 LEU A CA 1
ATOM 1336 C C . LEU A 1 174 ? -1.159 7.124 19.610 1.00 95.38 174 LEU A C 1
ATOM 1338 O O . LEU A 1 174 ? -1.455 6.186 20.346 1.00 95.38 174 LEU A O 1
ATOM 1342 N N . THR A 1 175 ? -1.454 8.380 19.930 1.00 94.81 175 THR A N 1
ATOM 1343 C CA . THR A 1 175 ? -2.220 8.702 21.136 1.00 94.81 175 THR A CA 1
ATOM 1344 C C . THR A 1 175 ? -3.648 8.174 21.024 1.00 94.81 175 THR A C 1
ATOM 1346 O O . THR A 1 175 ? -4.168 7.592 21.975 1.00 94.81 175 THR A O 1
ATOM 1349 N N . LEU A 1 176 ? -4.262 8.332 19.854 1.00 93.69 176 LEU A N 1
ATOM 1350 C CA . LEU A 1 176 ? -5.658 8.010 19.610 1.00 93.69 176 LEU A CA 1
ATOM 1351 C C . LEU A 1 176 ? -5.928 6.505 19.524 1.00 93.69 176 LEU A C 1
ATOM 1353 O O . LEU A 1 176 ? -6.927 6.051 20.076 1.00 93.69 176 LEU A O 1
ATOM 1357 N N . PHE A 1 177 ? -5.047 5.756 18.858 1.00 93.44 177 PHE A N 1
ATOM 1358 C CA . PHE A 1 177 ? -5.282 4.351 18.509 1.00 93.44 177 PHE A CA 1
ATOM 1359 C C . PHE A 1 177 ? -4.463 3.342 19.318 1.00 93.44 177 PHE A C 1
ATOM 1361 O O . PHE A 1 177 ? -4.851 2.183 19.378 1.00 93.44 177 PHE A O 1
ATOM 1368 N N . VAL A 1 178 ? -3.344 3.760 19.922 1.00 90.19 178 VAL A N 1
ATOM 1369 C CA . VAL A 1 178 ? -2.389 2.835 20.568 1.00 90.19 178 VAL A CA 1
ATOM 1370 C C . VAL A 1 178 ? -2.278 3.100 22.069 1.00 90.19 178 VAL A C 1
ATOM 1372 O O . VAL A 1 178 ? -2.365 2.196 22.891 1.00 90.19 178 VAL A O 1
ATOM 1375 N N . ARG A 1 179 ? -2.077 4.362 22.463 1.00 90.06 179 ARG A N 1
ATOM 1376 C CA . ARG A 1 179 ? -1.790 4.728 23.864 1.00 90.06 179 ARG A CA 1
ATOM 1377 C C . ARG A 1 179 ? -3.037 5.009 24.695 1.00 90.06 179 ARG A C 1
ATOM 1379 O O . ARG A 1 179 ? -2.935 5.092 25.917 1.00 90.06 179 ARG A O 1
ATOM 1386 N N . SER A 1 180 ? -4.185 5.219 24.057 1.00 84.69 180 SER A N 1
ATOM 1387 C CA . SER A 1 180 ? -5.455 5.453 24.739 1.00 84.69 180 SER A CA 1
ATOM 1388 C C . SER A 1 180 ? -6.477 4.399 24.345 1.00 84.69 180 SER A C 1
ATOM 1390 O O . SER A 1 180 ? -6.440 3.874 23.237 1.00 84.69 180 SER A O 1
ATOM 1392 N N . ASN A 1 181 ? -7.417 4.115 25.248 1.00 82.69 181 ASN A N 1
ATOM 1393 C CA . ASN A 1 181 ? -8.573 3.306 24.891 1.00 82.69 181 ASN A CA 1
ATOM 1394 C C . ASN A 1 181 ? -9.412 4.099 23.886 1.00 82.69 181 ASN A C 1
ATOM 1396 O O . ASN A 1 181 ? -9.952 5.166 24.214 1.00 82.69 181 ASN A O 1
ATOM 1400 N N . PHE A 1 182 ? -9.473 3.594 22.657 1.00 89.31 182 PHE A N 1
ATOM 1401 C CA . PHE A 1 182 ? -10.354 4.139 21.643 1.00 89.31 182 PHE A CA 1
ATOM 1402 C C . PHE A 1 182 ? -11.812 3.927 22.067 1.00 89.31 182 PHE A C 1
ATOM 1404 O O . PHE A 1 182 ? -12.181 2.875 22.590 1.00 89.31 182 PHE A O 1
ATOM 1411 N N . ASP A 1 183 ? -12.641 4.942 21.851 1.00 87.06 183 ASP A N 1
ATOM 1412 C CA . ASP A 1 183 ? -14.077 4.867 22.069 1.00 87.06 183 ASP A CA 1
ATOM 1413 C C . ASP A 1 183 ? -14.805 5.575 20.924 1.00 87.06 183 ASP A C 1
ATOM 1415 O O . ASP A 1 183 ? -14.250 6.457 20.264 1.00 87.06 183 ASP A O 1
ATOM 1419 N N . ALA A 1 184 ? -16.059 5.190 20.691 1.00 86.38 184 ALA A N 1
ATOM 1420 C CA . ALA A 1 184 ? -16.825 5.633 19.530 1.00 86.38 184 ALA A CA 1
ATOM 1421 C C . ALA A 1 184 ? -17.023 7.161 19.454 1.00 86.38 184 ALA A C 1
ATOM 1423 O O . ALA A 1 184 ? -17.230 7.692 18.363 1.00 86.38 184 ALA A O 1
ATOM 1424 N N . SER A 1 185 ? -16.918 7.901 20.569 1.00 91.31 185 SER A N 1
ATOM 1425 C CA . SER A 1 185 ? -17.025 9.369 20.542 1.00 91.31 185 SER A CA 1
ATOM 1426 C C . SER A 1 185 ? -15.855 10.034 19.811 1.00 91.31 185 SER A C 1
ATOM 1428 O O . SER A 1 185 ? -15.983 11.158 19.325 1.00 91.31 185 SER A O 1
ATOM 1430 N N . LYS A 1 186 ? -14.733 9.320 19.677 1.00 93.12 186 LYS A N 1
ATOM 1431 C CA . LYS A 1 186 ? -13.519 9.780 19.000 1.00 93.12 186 LYS A CA 1
ATOM 1432 C C . LYS A 1 186 ? -13.501 9.463 17.504 1.00 93.12 186 LYS A C 1
ATOM 1434 O O . LYS A 1 186 ? -12.573 9.886 16.817 1.00 93.12 186 LYS A O 1
ATOM 1439 N N . LEU A 1 187 ? -14.508 8.760 16.978 1.00 93.94 187 LEU A N 1
ATOM 1440 C CA . LEU A 1 187 ? -14.570 8.386 15.563 1.00 93.94 187 LEU A CA 1
ATOM 1441 C C . LEU A 1 187 ? -14.438 9.595 14.613 1.00 93.94 187 LEU A C 1
ATOM 1443 O O . LEU A 1 187 ? -13.607 9.526 13.711 1.00 93.94 187 LEU A O 1
ATOM 1447 N N . PRO A 1 188 ? -15.128 10.739 14.816 1.00 95.69 188 PRO A N 1
ATOM 1448 C CA . PRO A 1 188 ? -14.953 11.896 13.933 1.00 95.69 188 PRO A CA 1
ATOM 1449 C C . PRO A 1 188 ? -13.519 12.446 13.933 1.00 95.69 188 PRO A C 1
ATOM 1451 O O . PRO A 1 188 ? -13.003 12.830 12.886 1.00 95.69 188 PRO A O 1
ATOM 1454 N N . GLN A 1 189 ? -12.859 12.447 15.097 1.00 95.75 189 GLN A N 1
ATOM 1455 C CA . GLN A 1 189 ? -11.460 12.861 15.218 1.00 95.75 189 GLN A CA 1
ATOM 1456 C C . GLN A 1 189 ? -10.532 11.883 14.488 1.00 95.75 189 GLN A C 1
ATOM 1458 O O . GLN A 1 189 ? -9.629 12.317 13.779 1.00 95.75 189 GLN A O 1
ATOM 1463 N N . ALA A 1 190 ? -10.774 10.578 14.630 1.00 95.19 190 ALA A N 1
ATOM 1464 C CA . ALA A 1 190 ? -10.007 9.532 13.963 1.00 95.19 190 ALA A CA 1
ATOM 1465 C C . ALA A 1 190 ? -10.074 9.647 12.437 1.00 95.19 190 ALA A C 1
ATOM 1467 O O . ALA A 1 190 ? -9.038 9.662 11.776 1.00 95.19 190 ALA A O 1
ATOM 1468 N N . ILE A 1 19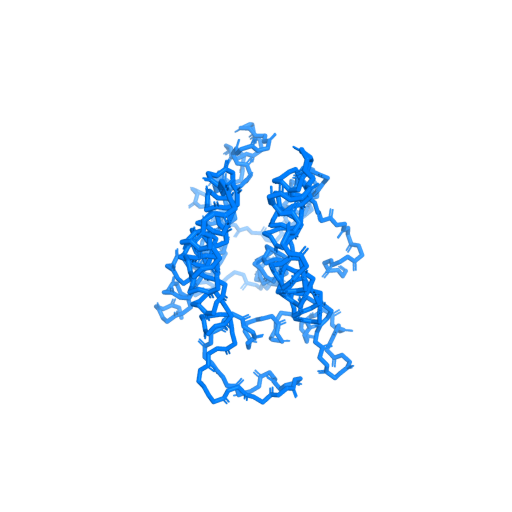1 ? -11.282 9.790 11.887 1.00 96.06 191 ILE A N 1
ATOM 1469 C CA . ILE A 1 191 ? -11.484 9.950 10.444 1.00 96.06 191 ILE A CA 1
ATOM 1470 C C . ILE A 1 191 ? -10.840 11.244 9.943 1.00 96.06 191 ILE A C 1
ATOM 1472 O O . ILE A 1 191 ? -10.123 11.216 8.946 1.00 96.06 191 ILE A O 1
ATOM 1476 N N . GLY A 1 192 ? -11.026 12.362 10.655 1.00 96.69 192 GLY A N 1
ATOM 1477 C CA . GLY A 1 192 ? -10.407 13.638 10.290 1.00 96.69 192 GLY A CA 1
ATOM 1478 C C . GLY A 1 192 ? -8.876 13.574 10.278 1.00 96.69 192 GLY A C 1
ATOM 1479 O O . GLY A 1 192 ? -8.242 14.108 9.368 1.00 96.69 192 GLY A O 1
ATOM 1480 N N . LEU A 1 193 ? -8.281 12.868 11.243 1.00 96.75 193 LEU A N 1
ATOM 1481 C CA . LEU A 1 193 ? -6.840 12.642 11.302 1.00 96.75 193 LEU A CA 1
ATOM 1482 C C . LEU A 1 193 ? -6.348 11.825 10.103 1.00 96.75 193 LEU A C 1
ATOM 1484 O O . LEU A 1 193 ? -5.393 12.241 9.447 1.00 96.75 193 LEU A O 1
ATOM 1488 N N . LEU A 1 194 ? -7.006 10.705 9.783 1.00 96.56 194 LEU A N 1
ATOM 1489 C CA . LEU A 1 194 ? -6.635 9.865 8.637 1.00 96.56 194 LEU A CA 1
ATOM 1490 C C . LEU A 1 194 ? -6.752 10.649 7.322 1.00 96.56 194 LEU A C 1
ATOM 1492 O O . LEU A 1 194 ? -5.799 10.704 6.547 1.00 96.56 194 LEU A O 1
ATOM 1496 N N . GLN A 1 195 ? -7.870 11.345 7.113 1.00 96.69 195 GLN A N 1
ATOM 1497 C CA . GLN A 1 195 ? -8.107 12.149 5.912 1.00 96.69 195 GLN A CA 1
ATOM 1498 C C . GLN A 1 195 ? -7.095 13.288 5.742 1.00 96.69 195 GLN A C 1
ATOM 1500 O O . GLN A 1 195 ? -6.767 13.654 4.612 1.00 96.69 195 GLN A O 1
ATOM 1505 N N . SER A 1 196 ? -6.549 13.826 6.839 1.00 96.56 196 SER A N 1
ATOM 1506 C CA . SER A 1 196 ? -5.566 14.916 6.784 1.00 96.56 196 SER A CA 1
ATOM 1507 C C . SER A 1 196 ? -4.263 14.545 6.062 1.00 96.56 196 SER A C 1
ATOM 1509 O O . SER A 1 196 ? -3.553 15.437 5.594 1.00 96.56 196 SER A O 1
ATOM 1511 N N . VAL A 1 197 ? -3.952 13.247 5.936 1.00 96.88 197 VAL A N 1
ATOM 1512 C CA . VAL A 1 197 ? -2.720 12.757 5.295 1.00 96.88 197 VAL A CA 1
ATOM 1513 C C . VAL A 1 197 ? -2.938 12.106 3.926 1.00 96.88 197 VAL A C 1
ATOM 1515 O O . VAL A 1 197 ? -1.959 11.822 3.238 1.00 96.88 197 VAL A O 1
ATOM 1518 N N . TYR A 1 198 ? -4.186 11.935 3.478 1.00 96.25 198 TYR A N 1
ATOM 1519 C CA . TYR A 1 198 ? -4.536 11.237 2.228 1.00 96.25 198 TYR A CA 1
ATOM 1520 C C . TYR A 1 198 ? -3.793 11.774 0.999 1.00 96.25 198 TYR A C 1
ATOM 1522 O O . TYR A 1 198 ? -3.175 11.000 0.269 1.00 96.25 198 TYR A O 1
ATOM 1530 N N . THR A 1 199 ? -3.732 13.099 0.830 1.00 95.19 199 THR A N 1
ATOM 1531 C CA . THR A 1 199 ? -3.013 13.728 -0.290 1.00 95.19 199 THR A CA 1
ATOM 1532 C C . THR A 1 199 ? -1.539 13.321 -0.350 1.00 95.19 199 THR A C 1
ATOM 1534 O O . THR A 1 199 ? -1.014 13.079 -1.432 1.00 95.19 199 THR A O 1
ATOM 1537 N N . CYS A 1 200 ? -0.859 13.232 0.797 1.00 95.44 200 CYS A N 1
ATOM 1538 C CA . CYS A 1 200 ? 0.546 12.821 0.847 1.00 95.44 200 CYS A CA 1
ATOM 1539 C C . CYS A 1 200 ? 0.718 11.309 0.637 1.00 95.44 200 CYS A C 1
ATOM 1541 O O . CYS A 1 200 ? 1.712 10.871 0.060 1.00 95.44 200 CYS A O 1
ATOM 1543 N N . LEU A 1 201 ? -0.263 10.512 1.066 1.00 94.94 201 LEU A N 1
ATOM 1544 C CA . LEU A 1 201 ? -0.275 9.065 0.856 1.00 94.94 201 LEU A CA 1
ATOM 1545 C C . LEU A 1 201 ? -0.591 8.656 -0.590 1.00 94.94 201 LEU A C 1
ATOM 1547 O O . LEU A 1 201 ? -0.442 7.475 -0.897 1.00 94.94 201 LEU A O 1
ATOM 1551 N N . GLU A 1 202 ? -0.956 9.611 -1.452 1.00 94.06 202 GLU A N 1
ATOM 1552 C CA . GLU A 1 202 ? -1.477 9.399 -2.812 1.00 94.06 202 GLU A CA 1
ATOM 1553 C C . GLU A 1 202 ? -2.804 8.631 -2.837 1.00 94.06 202 GLU A C 1
ATOM 1555 O O . GLU A 1 202 ? -3.034 7.788 -3.697 1.00 94.06 202 GLU A O 1
ATOM 1560 N N . VAL A 1 203 ? -3.684 8.940 -1.884 1.00 94.25 203 VAL A N 1
ATOM 1561 C CA . VAL A 1 203 ? -5.012 8.330 -1.749 1.00 94.25 203 VAL A CA 1
ATOM 1562 C C . VAL A 1 203 ? -6.073 9.431 -1.713 1.00 94.25 203 VAL A C 1
ATOM 1564 O O . VAL A 1 203 ? -5.813 10.546 -1.256 1.00 94.25 203 VAL A O 1
ATOM 1567 N N . LYS A 1 204 ? -7.280 9.145 -2.198 1.00 94.12 204 LYS A N 1
ATOM 1568 C CA . LYS A 1 204 ? -8.454 10.025 -2.117 1.00 94.12 204 LYS A CA 1
ATOM 1569 C C . LYS A 1 204 ? -9.536 9.378 -1.263 1.00 94.12 204 LYS A C 1
ATOM 1571 O O . LYS A 1 204 ? -9.586 8.165 -1.119 1.00 94.12 204 LYS A O 1
ATOM 1576 N N . CYS A 1 205 ? -10.472 10.184 -0.760 1.00 93.81 205 CYS A N 1
ATOM 1577 C CA . CYS A 1 205 ? -11.631 9.646 -0.041 1.00 93.81 205 CYS A CA 1
ATOM 1578 C C . CYS A 1 205 ? -12.456 8.680 -0.905 1.00 93.81 205 CYS A C 1
ATOM 1580 O O . CYS A 1 205 ? -12.936 7.686 -0.383 1.00 93.81 205 CYS A O 1
ATOM 1582 N N . SER A 1 206 ? -12.572 8.943 -2.213 1.00 93.50 206 SER A N 1
ATOM 1583 C CA . SER A 1 206 ? -13.253 8.045 -3.156 1.00 93.50 206 SER A CA 1
ATOM 1584 C C . SER A 1 206 ? -12.620 6.661 -3.236 1.00 93.50 206 SER A C 1
ATOM 1586 O O . SER A 1 206 ? -13.330 5.694 -3.470 1.00 93.50 206 SER A O 1
ATOM 1588 N N . ASP A 1 207 ? -11.305 6.581 -3.033 1.00 93.50 207 ASP A N 1
ATOM 1589 C CA . ASP A 1 207 ? -10.559 5.329 -3.119 1.00 93.50 207 ASP A CA 1
ATOM 1590 C C . ASP A 1 207 ? -10.752 4.501 -1.834 1.00 93.50 207 ASP A C 1
ATOM 1592 O O . ASP A 1 207 ? -10.596 3.289 -1.851 1.00 93.50 207 ASP A O 1
ATOM 1596 N N . ILE A 1 208 ? -11.106 5.154 -0.717 1.00 94.88 208 ILE A N 1
ATOM 1597 C CA . ILE A 1 208 ? -11.418 4.499 0.562 1.00 94.88 208 ILE A CA 1
ATOM 1598 C C . ILE A 1 208 ? -12.885 4.048 0.627 1.00 94.88 208 ILE A C 1
ATOM 1600 O O . ILE A 1 208 ? -13.141 2.967 1.148 1.00 94.88 208 ILE A O 1
ATOM 1604 N N . GLY A 1 209 ? -13.823 4.855 0.118 1.00 90.25 209 GLY A N 1
ATOM 1605 C CA . GLY A 1 209 ? -15.274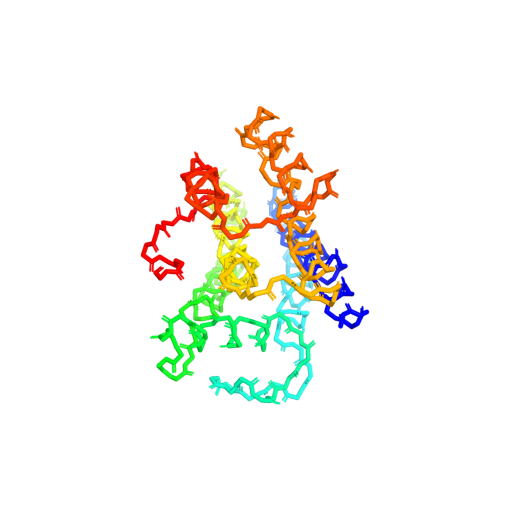 4.631 0.231 1.00 90.25 209 GLY A CA 1
ATOM 1606 C C . GLY A 1 209 ? -15.974 5.663 1.106 1.00 90.25 209 GLY A C 1
ATOM 1607 O O . GLY A 1 209 ? -15.568 5.834 2.280 1.00 90.25 209 GLY A O 1
#

Secondary structure (DSSP, 8-state):
-HHHHIIIIIIHHHHHHHHHHHHHHHHT--SSSHHHHHHHHHHHHHHHHHH-TT--TT-SSS-SSHHHHHHHHHHTTT--SSS-HHHHHHHHHHHHHHHHHHTTHHHH-TTHHHHHHHHHHHHHHHHHHHHHHHHHHHHHSPP-HHHHHHHHHHHHHHHHHHHHH-HHHHHHHHIIIIIS---GGGHHHHHHHHHTTHHHHT--HHHH-

pLDDT: mean 94.17, std 4.25, range [75.88, 98.62]

Foldseek 3Di:
DVLVLCQLVPLLVLLLVLLVQLLVLLQPDQPPCPSLVSNVVSLVSSVCQQQDPQHDFLDLVTHRHLQNLQSVLCVLVVQSPRGHPLNVLLVVLSVVSVVLSVVSLSNVDPCSSVVSVVSSLLNQLSSLLSLVSQLLSLLQDADDPVSLVSNQSSLVSCLVQLCVQPVVLSVVSCVARPVDPHGNVCSVVNVVSVQVRSVVSVHDPVSND